Protein AF-A0AB74UAF9-F1 (afdb_monomer)

Nearest PDB structures (foldseek):
  6xeh-assembly1_A  TM=4.523E-01  e=3.350E+00  synthetic construct
  1wp9-assembly3_C  TM=5.159E-01  e=8.800E+00  Pyrococcus furiosus DSM 3638
  1wp9-assembly2_B  TM=5.159E-01  e=8.800E+00  Pyrococcus furiosus DSM 3638

Structure (mmCIF, N/CA/C/O backbone):
data_AF-A0AB74UAF9-F1
#
_entry.id   AF-A0AB74UAF9-F1
#
loop_
_atom_site.group_PDB
_atom_site.id
_atom_site.type_symbol
_atom_site.label_atom_id
_atom_site.label_alt_id
_atom_site.label_comp_id
_atom_site.label_asym_id
_atom_site.label_entity_id
_atom_site.label_seq_id
_atom_site.pdbx_PDB_ins_code
_atom_site.Cartn_x
_atom_site.Cartn_y
_atom_site.Cartn_z
_atom_site.occupancy
_atom_site.B_iso_or_equiv
_atom_site.auth_seq_id
_atom_site.auth_comp_id
_atom_site.auth_asym_id
_atom_site.auth_atom_id
_atom_site.pdbx_PDB_model_num
ATOM 1 N N . MET A 1 1 ? -5.997 -8.915 19.062 1.00 61.78 1 MET A N 1
ATOM 2 C CA . MET A 1 1 ? -7.301 -8.227 19.201 1.00 61.78 1 MET A CA 1
ATOM 3 C C . MET A 1 1 ? -7.100 -6.721 19.307 1.00 61.78 1 MET A C 1
ATOM 5 O O . MET A 1 1 ? -6.147 -6.285 19.953 1.00 61.78 1 MET A O 1
ATOM 9 N N . LEU A 1 2 ? -7.978 -5.949 18.662 1.00 69.00 2 LEU A N 1
ATOM 10 C CA . LEU A 1 2 ? -7.908 -4.493 18.473 1.00 69.00 2 LEU A CA 1
ATOM 11 C C . LEU A 1 2 ? -8.204 -3.702 19.763 1.00 69.00 2 LEU A C 1
ATOM 13 O O . LEU A 1 2 ? -9.222 -3.030 19.886 1.00 69.00 2 LEU A O 1
ATOM 17 N N . LYS A 1 3 ? -7.272 -3.725 20.726 1.00 79.06 3 LYS A N 1
ATOM 18 C CA . LYS A 1 3 ? -7.399 -2.990 22.005 1.00 79.06 3 LYS A CA 1
ATOM 19 C C . LYS A 1 3 ? -7.712 -1.499 21.829 1.00 79.06 3 LYS A C 1
ATOM 21 O O . LYS A 1 3 ? -8.377 -0.923 22.683 1.00 79.06 3 LYS A O 1
ATOM 26 N N . HIS A 1 4 ? -7.239 -0.906 20.731 1.00 81.12 4 HIS A N 1
ATOM 27 C CA . HIS A 1 4 ? -7.437 0.501 20.374 1.00 81.12 4 HIS A CA 1
ATOM 28 C C . HIS A 1 4 ? -8.916 0.881 20.212 1.00 81.12 4 HIS A C 1
ATOM 30 O O . HIS A 1 4 ? -9.313 1.958 20.636 1.00 81.12 4 HIS A O 1
ATOM 36 N N . ALA A 1 5 ? -9.743 -0.023 19.681 1.00 81.69 5 ALA A N 1
ATOM 37 C CA . ALA A 1 5 ? -11.147 0.251 19.375 1.00 81.69 5 ALA A CA 1
ATOM 38 C C . ALA A 1 5 ? -12.142 -0.413 20.343 1.00 81.69 5 ALA A C 1
ATOM 40 O O . ALA A 1 5 ? -13.349 -0.258 20.191 1.00 81.69 5 ALA A O 1
ATOM 41 N N . ASN A 1 6 ? -11.666 -1.123 21.372 1.00 78.81 6 ASN A N 1
ATOM 42 C CA . ASN A 1 6 ? -12.518 -1.931 22.254 1.00 78.81 6 ASN A CA 1
ATOM 43 C C . ASN A 1 6 ? -13.649 -1.159 22.953 1.00 78.81 6 ASN A C 1
ATOM 45 O O . ASN A 1 6 ? -14.642 -1.770 23.322 1.00 78.81 6 ASN A O 1
ATOM 49 N N . LYS A 1 7 ? -13.503 0.154 23.167 1.00 76.25 7 LYS A N 1
ATOM 50 C CA . LYS A 1 7 ? -14.546 0.987 23.792 1.00 76.25 7 LYS A CA 1
ATOM 51 C C . LYS A 1 7 ? -15.691 1.351 22.839 1.00 76.25 7 LYS A C 1
ATOM 53 O O . LYS A 1 7 ? -16.703 1.857 23.305 1.00 76.25 7 LYS A O 1
ATOM 58 N N . HIS A 1 8 ? -15.510 1.117 21.542 1.00 75.81 8 HIS A N 1
ATOM 59 C CA . HIS A 1 8 ? -16.425 1.528 20.476 1.00 75.81 8 HIS A CA 1
ATOM 60 C C . HIS A 1 8 ? -17.187 0.356 19.847 1.00 75.81 8 HIS A C 1
ATOM 62 O O . HIS A 1 8 ? -18.016 0.577 18.976 1.00 75.81 8 HIS A O 1
ATOM 68 N N . ALA A 1 9 ? -16.933 -0.873 20.303 1.00 71.94 9 ALA A N 1
ATOM 69 C CA . ALA A 1 9 ? -17.699 -2.059 19.940 1.00 71.94 9 ALA A CA 1
ATOM 70 C C . ALA A 1 9 ? -18.378 -2.618 21.198 1.00 71.94 9 ALA A C 1
ATOM 72 O O . ALA A 1 9 ? -17.705 -2.851 22.209 1.00 71.94 9 ALA A O 1
ATOM 73 N N . GLU A 1 10 ? -19.692 -2.843 21.155 1.00 67.19 10 GLU A N 1
ATOM 74 C CA . GLU A 1 10 ? -20.407 -3.512 22.246 1.00 67.19 10 GLU A CA 1
ATOM 75 C C . GLU A 1 10 ? -19.849 -4.933 22.432 1.00 67.19 10 GLU A C 1
ATOM 77 O O . GLU A 1 10 ? -19.840 -5.740 21.510 1.00 67.19 10 GLU A O 1
ATOM 82 N N . GLY A 1 11 ? -19.316 -5.234 23.621 1.00 69.94 11 GLY A N 1
ATOM 83 C CA . GLY A 1 11 ? -18.643 -6.514 23.892 1.00 69.94 11 GLY A CA 1
ATOM 84 C C . GLY A 1 11 ? -17.168 -6.585 23.463 1.00 69.94 11 GLY A C 1
ATOM 85 O O . GLY A 1 11 ? -16.502 -7.578 23.754 1.00 69.94 11 GLY A O 1
ATOM 86 N N . GLY A 1 12 ? -16.621 -5.516 22.871 1.00 73.88 12 GLY A N 1
ATOM 87 C CA . GLY A 1 12 ? -15.227 -5.428 22.430 1.00 73.88 12 GLY A CA 1
ATOM 88 C C . GLY A 1 12 ? -14.934 -6.169 21.117 1.00 73.88 12 GLY A C 1
ATOM 89 O O . GLY A 1 12 ? -15.778 -6.852 20.551 1.00 73.88 12 GLY A O 1
ATOM 90 N N . CYS A 1 13 ? -13.705 -6.036 20.608 1.00 79.06 13 CYS A N 1
ATOM 91 C CA . CYS A 1 13 ? -13.289 -6.670 19.351 1.00 79.06 13 CYS A CA 1
ATOM 92 C C . CYS A 1 13 ? -12.774 -8.102 19.598 1.00 79.06 13 CYS A C 1
ATOM 94 O O . CYS A 1 13 ? -11.562 -8.302 19.749 1.00 79.06 13 CYS A O 1
ATOM 96 N N . ALA A 1 14 ? -13.689 -9.074 19.672 1.00 77.94 14 ALA A N 1
ATOM 97 C CA . ALA A 1 14 ? -13.379 -10.473 19.989 1.00 77.94 14 ALA A CA 1
ATOM 98 C C . ALA A 1 14 ? -12.718 -11.247 18.834 1.00 77.94 14 ALA A C 1
ATOM 100 O O . ALA A 1 14 ? -11.870 -12.099 19.075 1.00 77.94 14 ALA A O 1
ATOM 101 N N . GLU A 1 15 ? -13.049 -10.942 17.582 1.00 85.44 15 GLU A N 1
ATOM 102 C CA . GLU A 1 15 ? -12.522 -11.656 16.414 1.00 85.44 15 GLU A CA 1
ATOM 103 C C . GLU A 1 15 ? -12.090 -10.672 15.323 1.00 85.44 15 GLU A C 1
ATOM 105 O O . GLU A 1 15 ? -12.485 -9.504 15.322 1.00 85.44 15 GLU A O 1
ATOM 110 N N . LEU A 1 16 ? -11.218 -11.129 14.421 1.00 88.06 16 LEU A N 1
ATOM 111 C CA . LEU A 1 16 ? -10.901 -10.391 13.202 1.00 88.06 16 LEU A CA 1
ATOM 112 C C . LEU A 1 16 ? -11.865 -10.840 12.106 1.00 88.06 16 LEU A C 1
ATOM 114 O O . LEU A 1 16 ? -12.020 -12.036 11.876 1.00 88.06 16 LEU A O 1
ATOM 118 N N . GLY A 1 17 ? -12.485 -9.870 11.435 1.00 88.12 17 GLY A N 1
ATOM 119 C CA . GLY A 1 17 ? -13.227 -10.118 10.205 1.00 88.12 17 GLY A CA 1
ATOM 120 C C . GLY A 1 17 ? -12.298 -10.316 9.004 1.00 88.12 17 GLY A C 1
ATOM 121 O O . GLY A 1 17 ? -11.098 -10.558 9.142 1.00 88.12 17 GLY A O 1
ATOM 122 N N . ASN A 1 18 ? -12.861 -10.162 7.808 1.00 91.50 18 ASN A N 1
ATOM 123 C CA . ASN A 1 18 ? -12.120 -10.289 6.557 1.00 91.50 18 ASN A CA 1
ATOM 124 C C . ASN A 1 18 ? -10.962 -9.283 6.469 1.00 91.50 18 ASN A C 1
ATOM 126 O O . ASN A 1 18 ? -11.145 -8.083 6.688 1.00 91.50 18 ASN A O 1
ATOM 130 N N . LEU A 1 19 ? -9.784 -9.775 6.089 1.00 92.81 19 LEU A N 1
ATOM 131 C CA . LEU A 1 19 ? -8.592 -8.969 5.848 1.00 92.81 19 LEU A CA 1
ATOM 132 C C . LEU A 1 19 ? -8.441 -8.764 4.340 1.00 92.81 19 LEU A C 1
ATOM 134 O O . LEU A 1 19 ? -8.295 -9.733 3.606 1.00 92.81 19 LEU A O 1
ATOM 138 N N . PHE A 1 20 ? -8.474 -7.521 3.864 1.00 92.50 20 PHE A N 1
ATOM 139 C CA . PHE A 1 20 ? -8.330 -7.211 2.438 1.00 92.50 20 PHE A CA 1
ATOM 140 C C . PHE A 1 20 ? -7.002 -6.519 2.168 1.00 92.50 20 PHE A C 1
ATOM 142 O O . PHE A 1 20 ? -6.661 -5.544 2.839 1.00 92.50 20 PHE A O 1
ATOM 149 N N . PHE A 1 21 ? -6.258 -7.017 1.180 1.00 91.94 21 PHE A N 1
ATOM 150 C CA . PHE A 1 21 ? -5.048 -6.371 0.690 1.00 91.94 21 PHE A CA 1
ATOM 151 C C . PHE A 1 21 ? -5.313 -5.832 -0.715 1.00 91.94 21 PHE A C 1
ATOM 153 O O . PHE A 1 21 ? -5.348 -6.586 -1.684 1.00 91.94 21 PHE A O 1
ATOM 160 N N . SER A 1 22 ? -5.550 -4.522 -0.810 1.00 91.19 22 SER A N 1
ATOM 161 C CA . SER A 1 22 ? -5.819 -3.865 -2.090 1.00 91.19 22 SER A CA 1
ATOM 162 C C . SER A 1 22 ? -4.515 -3.419 -2.737 1.00 91.19 22 SER A C 1
ATOM 164 O O . SER A 1 22 ? -3.782 -2.604 -2.175 1.00 91.19 22 SER A O 1
ATOM 166 N N . THR A 1 23 ? -4.210 -3.951 -3.917 1.00 91.44 23 THR A N 1
ATOM 167 C CA . THR A 1 23 ? -3.010 -3.582 -4.677 1.00 91.44 23 THR A CA 1
ATOM 168 C C . THR A 1 23 ? -3.225 -3.777 -6.172 1.00 91.44 23 THR A C 1
ATOM 170 O O . THR A 1 23 ? -4.154 -4.459 -6.599 1.00 91.44 23 THR A O 1
ATOM 173 N N . SER A 1 24 ? -2.339 -3.195 -6.978 1.00 91.75 24 SER A N 1
ATOM 174 C CA . SER A 1 24 ? -2.305 -3.402 -8.423 1.00 91.75 24 SER A CA 1
ATOM 175 C C . SER A 1 24 ? -0.922 -3.852 -8.880 1.00 91.75 24 SER A C 1
ATOM 177 O O . SER A 1 24 ? 0.106 -3.227 -8.575 1.00 91.75 24 SER A O 1
ATOM 179 N N . ILE A 1 25 ? -0.910 -4.953 -9.623 1.00 93.25 25 ILE A N 1
ATOM 180 C CA . ILE A 1 25 ? 0.280 -5.642 -10.109 1.00 93.25 25 ILE A CA 1
ATOM 181 C C . ILE A 1 25 ? 0.110 -5.829 -11.607 1.00 93.25 25 ILE A C 1
ATOM 183 O O . ILE A 1 25 ? -0.871 -6.416 -12.040 1.00 93.25 25 ILE A O 1
ATOM 187 N N . PHE A 1 26 ? 1.033 -5.332 -12.422 1.00 95.12 26 PHE A N 1
ATOM 188 C CA . PHE A 1 26 ? 0.866 -5.482 -13.862 1.00 95.12 26 PHE A CA 1
ATOM 189 C C . PHE A 1 26 ? 0.943 -6.945 -14.286 1.00 95.12 26 PHE A C 1
ATOM 191 O O . PHE A 1 26 ? 1.887 -7.645 -13.926 1.00 95.12 26 PHE A O 1
ATOM 198 N N . ASP A 1 27 ? -0.005 -7.356 -15.120 1.00 95.38 27 ASP A N 1
ATOM 199 C CA . ASP A 1 27 ? 0.124 -8.573 -15.908 1.00 95.38 27 ASP A CA 1
ATOM 200 C C . ASP A 1 27 ? 1.052 -8.285 -17.098 1.00 95.38 27 ASP A C 1
ATOM 202 O O . ASP A 1 27 ? 0.788 -7.380 -17.906 1.00 95.38 27 ASP A O 1
ATOM 206 N N . LEU A 1 28 ? 2.194 -8.977 -17.131 1.00 95.88 28 LEU A N 1
ATOM 207 C CA . LEU A 1 28 ? 3.274 -8.722 -18.083 1.00 95.88 28 LEU A CA 1
ATOM 208 C C . LEU A 1 28 ? 3.038 -9.532 -19.367 1.00 95.88 28 LEU A C 1
ATOM 210 O O . LEU A 1 28 ? 2.902 -10.748 -19.284 1.00 95.88 28 LEU A O 1
ATOM 214 N N . PRO A 1 29 ? 3.004 -8.892 -20.549 1.00 95.50 29 PRO A N 1
ATOM 215 C CA . PRO A 1 29 ? 2.856 -9.595 -21.818 1.00 95.50 29 PRO A CA 1
ATOM 216 C C . PRO A 1 29 ? 4.020 -10.556 -22.094 1.00 95.50 29 PRO A C 1
ATOM 218 O O . PRO A 1 29 ? 5.168 -10.232 -21.792 1.00 95.50 29 PRO A O 1
ATOM 221 N N . ASP A 1 30 ? 3.738 -11.693 -22.733 1.00 95.62 30 ASP A N 1
ATOM 222 C CA . ASP A 1 30 ? 4.764 -12.677 -23.115 1.00 95.62 30 ASP A CA 1
ATOM 223 C C . ASP A 1 30 ? 5.802 -12.100 -24.096 1.00 95.62 30 ASP A C 1
ATOM 225 O O . ASP A 1 30 ? 6.962 -12.501 -24.097 1.00 95.62 30 ASP A O 1
ATOM 229 N N . ASP A 1 31 ? 5.390 -11.128 -24.914 1.00 95.19 31 ASP A N 1
ATOM 230 C CA . ASP A 1 31 ? 6.198 -10.428 -25.918 1.00 95.19 31 ASP A CA 1
ATOM 231 C C . ASP A 1 31 ? 6.958 -9.213 -25.357 1.00 95.19 31 ASP A C 1
ATOM 233 O O . ASP A 1 31 ? 7.560 -8.455 -26.115 1.00 95.19 31 ASP A O 1
ATOM 237 N N . LEU A 1 32 ? 6.944 -8.992 -24.037 1.00 94.62 32 LEU A N 1
ATOM 238 C CA . LEU A 1 32 ? 7.512 -7.788 -23.420 1.00 94.62 32 LEU A CA 1
ATOM 239 C C . LEU A 1 32 ? 9.006 -7.578 -23.738 1.00 94.62 32 LEU A C 1
ATOM 241 O O . LEU A 1 32 ? 9.458 -6.435 -23.793 1.00 94.62 32 LEU A O 1
ATOM 245 N N . ASP A 1 33 ? 9.759 -8.657 -23.964 1.00 94.75 33 ASP A N 1
ATOM 246 C CA . ASP A 1 33 ? 11.190 -8.595 -24.303 1.00 94.75 33 ASP A CA 1
ATOM 247 C C . ASP A 1 33 ? 11.458 -8.100 -25.729 1.00 94.75 33 ASP A C 1
ATOM 249 O O . ASP A 1 33 ? 12.542 -7.588 -26.003 1.00 94.75 33 ASP A O 1
ATOM 253 N N . GLU A 1 34 ? 10.467 -8.183 -26.616 1.00 96.00 34 GLU A N 1
ATOM 254 C CA . GLU A 1 34 ? 10.577 -7.707 -27.998 1.00 96.00 34 GLU A CA 1
ATOM 255 C C . GLU A 1 34 ? 10.255 -6.214 -28.124 1.00 96.00 34 GLU A C 1
ATOM 257 O O . GLU A 1 34 ? 10.644 -5.554 -29.089 1.00 96.00 34 GLU A O 1
ATOM 262 N N . TRP A 1 35 ? 9.596 -5.631 -27.119 1.00 94.94 35 TRP A N 1
ATOM 263 C CA . TRP A 1 35 ? 9.143 -4.241 -27.160 1.00 94.94 35 TRP A CA 1
ATOM 264 C C . TRP A 1 35 ? 10.253 -3.208 -27.406 1.00 94.94 35 TRP A C 1
ATOM 266 O O . TRP A 1 35 ? 9.967 -2.250 -28.123 1.00 94.94 35 TRP A O 1
ATOM 276 N N . PRO A 1 36 ? 11.491 -3.357 -26.889 1.00 94.44 36 PRO A N 1
ATOM 277 C CA . PRO A 1 36 ? 12.582 -2.446 -27.231 1.00 94.44 36 PRO A CA 1
ATOM 278 C C . PRO A 1 36 ? 12.992 -2.473 -28.709 1.00 94.44 36 PRO A C 1
ATOM 280 O O . PRO A 1 36 ? 13.512 -1.483 -29.213 1.00 94.44 36 PRO A O 1
ATOM 283 N N . ASN A 1 37 ? 12.764 -3.591 -29.407 1.00 93.69 37 ASN A N 1
ATOM 284 C CA . ASN A 1 37 ? 13.043 -3.718 -30.840 1.00 93.69 37 ASN A CA 1
ATOM 285 C C . ASN A 1 37 ? 11.887 -3.172 -31.690 1.00 93.69 37 ASN A C 1
ATOM 287 O O . ASN A 1 37 ? 12.098 -2.698 -32.803 1.00 93.69 37 ASN A O 1
ATOM 291 N N . GLU A 1 38 ? 10.661 -3.253 -31.175 1.00 93.31 38 GLU A N 1
ATOM 292 C CA . GLU A 1 38 ? 9.449 -2.839 -31.885 1.00 93.31 38 GLU A CA 1
ATOM 293 C C . GLU A 1 38 ? 9.088 -1.363 -31.678 1.00 93.31 38 GLU A C 1
ATOM 295 O O . GLU A 1 38 ? 8.281 -0.811 -32.431 1.00 93.31 38 GLU A O 1
ATOM 300 N N . ARG A 1 39 ? 9.601 -0.731 -30.614 1.00 91.50 39 ARG A N 1
ATOM 301 C CA . ARG A 1 39 ? 9.155 0.591 -30.158 1.00 91.50 39 ARG A CA 1
ATOM 302 C C . ARG A 1 39 ? 10.335 1.448 -29.714 1.00 91.50 39 ARG A C 1
ATOM 304 O O . ARG A 1 39 ? 10.898 1.239 -28.645 1.00 91.50 39 ARG A O 1
ATOM 311 N N . ASP A 1 40 ? 10.605 2.502 -30.479 1.00 88.75 40 ASP A N 1
ATOM 312 C CA . ASP A 1 40 ? 11.748 3.408 -30.281 1.00 88.75 40 ASP A CA 1
ATOM 313 C C . ASP A 1 40 ? 11.804 4.091 -28.901 1.00 88.75 40 ASP A C 1
ATOM 315 O O . ASP A 1 40 ? 12.853 4.565 -28.467 1.00 88.75 40 ASP A O 1
ATOM 319 N N . ASN A 1 41 ? 10.671 4.191 -28.203 1.00 89.50 41 ASN A N 1
ATOM 320 C CA . ASN A 1 41 ? 10.564 4.878 -26.918 1.00 89.50 41 ASN A CA 1
ATOM 321 C C . ASN A 1 41 ? 10.826 3.972 -25.699 1.00 89.50 41 ASN A C 1
ATOM 323 O O . ASN A 1 41 ? 10.978 4.481 -24.585 1.00 89.50 41 ASN A O 1
ATOM 327 N N . ILE A 1 42 ? 10.900 2.652 -25.889 1.00 93.06 42 ILE A N 1
ATOM 328 C CA . ILE A 1 42 ? 11.074 1.676 -24.808 1.00 93.06 42 ILE A CA 1
ATOM 329 C C . ILE A 1 42 ? 12.493 1.124 -24.854 1.00 93.06 42 ILE A C 1
ATOM 331 O O . ILE A 1 42 ? 12.924 0.558 -25.849 1.00 93.06 42 ILE A O 1
ATOM 335 N N . SER A 1 43 ? 13.225 1.260 -23.753 1.00 94.25 43 SER A N 1
ATOM 336 C CA . SER A 1 43 ? 14.562 0.687 -23.615 1.00 94.25 43 SER A CA 1
ATOM 337 C C . SER A 1 43 ? 14.530 -0.654 -22.868 1.00 94.25 43 SER A C 1
ATOM 339 O O . SER A 1 43 ? 13.613 -0.897 -22.079 1.00 94.25 43 SER A O 1
ATOM 341 N N . PRO A 1 44 ? 15.560 -1.510 -23.011 1.00 94.94 44 PRO A N 1
ATOM 342 C CA . PRO A 1 44 ? 15.689 -2.721 -22.193 1.00 94.94 44 PRO A CA 1
ATOM 343 C C . PRO A 1 44 ? 15.681 -2.433 -20.682 1.00 94.94 44 PRO A C 1
ATOM 345 O O . PRO A 1 44 ? 15.098 -3.179 -19.900 1.00 94.94 44 PRO A O 1
ATOM 348 N N . ALA A 1 45 ? 16.255 -1.298 -20.267 1.00 94.12 45 ALA A N 1
ATOM 349 C CA . ALA A 1 45 ? 16.254 -0.872 -18.870 1.00 94.12 45 ALA A CA 1
ATOM 350 C C . ALA A 1 45 ? 14.836 -0.585 -18.340 1.00 94.12 4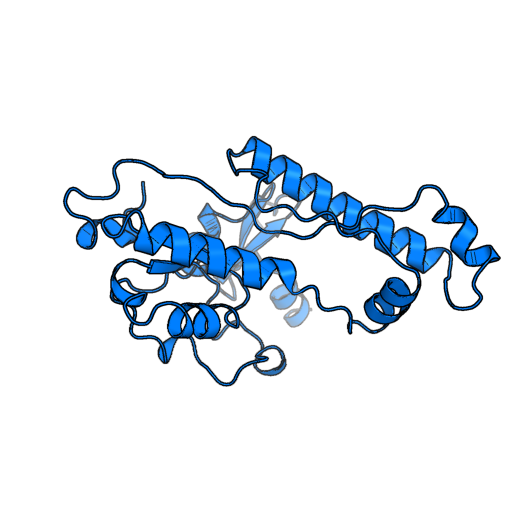5 ALA A C 1
ATOM 352 O O . ALA A 1 45 ? 14.561 -0.812 -17.160 1.00 94.12 45 ALA A O 1
ATOM 353 N N . ASP A 1 46 ? 13.925 -0.109 -19.194 1.00 92.88 46 ASP A N 1
ATOM 354 C CA . ASP A 1 46 ? 12.527 0.109 -18.818 1.00 92.88 46 ASP A CA 1
ATOM 355 C C . ASP A 1 46 ? 11.819 -1.222 -18.543 1.00 92.88 46 ASP A C 1
ATOM 357 O O . ASP A 1 46 ? 11.096 -1.342 -17.550 1.00 92.88 46 ASP A O 1
ATOM 361 N N . ILE A 1 47 ? 12.085 -2.238 -19.371 1.00 94.56 47 ILE A N 1
ATOM 362 C CA . ILE A 1 47 ? 11.555 -3.594 -19.190 1.00 94.56 47 ILE A CA 1
ATOM 363 C C . ILE A 1 47 ? 12.044 -4.195 -17.871 1.00 94.56 47 ILE A C 1
ATOM 365 O O . ILE A 1 47 ? 11.234 -4.669 -17.069 1.00 94.56 47 ILE A O 1
ATOM 369 N N . ASP A 1 48 ? 13.346 -4.103 -17.599 1.00 94.38 48 ASP A N 1
ATOM 370 C CA . ASP A 1 48 ? 13.940 -4.595 -16.354 1.00 94.38 48 ASP A CA 1
ATOM 371 C C . ASP A 1 48 ? 13.344 -3.913 -15.117 1.00 94.38 48 ASP A C 1
ATOM 373 O O . ASP A 1 48 ? 13.065 -4.564 -14.104 1.00 94.38 48 ASP A O 1
ATOM 377 N N . ASN A 1 49 ? 13.123 -2.597 -15.187 1.00 92.31 49 ASN A N 1
ATOM 378 C CA . ASN A 1 49 ? 12.520 -1.838 -14.096 1.00 92.31 49 ASN A CA 1
ATOM 379 C C . ASN A 1 49 ? 11.075 -2.274 -13.833 1.00 92.31 49 ASN A C 1
ATOM 381 O O . ASN A 1 49 ? 10.698 -2.464 -12.672 1.00 92.31 49 ASN A O 1
ATOM 385 N N . VAL A 1 50 ? 10.280 -2.474 -14.889 1.00 93.44 50 VAL A N 1
ATOM 386 C CA . VAL A 1 50 ? 8.906 -2.971 -14.759 1.00 93.44 50 VAL A CA 1
ATOM 387 C C . VAL A 1 50 ? 8.899 -4.385 -14.181 1.00 93.44 50 VAL A C 1
ATOM 389 O O . VAL A 1 50 ? 8.215 -4.606 -13.185 1.00 93.44 50 VAL A O 1
ATOM 392 N N . ARG A 1 51 ? 9.715 -5.314 -14.701 1.00 94.69 51 ARG A N 1
ATOM 393 C CA . ARG A 1 51 ? 9.827 -6.687 -14.170 1.00 94.69 51 ARG A CA 1
ATOM 394 C C . ARG A 1 51 ? 10.195 -6.704 -12.694 1.00 94.69 51 ARG A C 1
ATOM 396 O O . ARG A 1 51 ? 9.555 -7.397 -11.907 1.00 94.69 51 ARG A O 1
ATOM 403 N N . ARG A 1 52 ? 11.202 -5.921 -12.299 1.00 93.25 52 ARG A N 1
ATOM 404 C CA . ARG A 1 52 ? 11.650 -5.843 -10.903 1.00 93.25 52 ARG A CA 1
ATOM 405 C C . ARG A 1 52 ? 10.558 -5.290 -9.989 1.00 93.25 52 ARG A C 1
ATOM 407 O O . ARG A 1 52 ? 10.345 -5.830 -8.908 1.00 93.25 52 ARG A O 1
ATOM 414 N N . SER A 1 53 ? 9.881 -4.225 -10.417 1.00 90.50 53 SER A N 1
ATOM 415 C CA . SER A 1 53 ? 8.795 -3.601 -9.654 1.00 90.50 53 SER A CA 1
ATOM 416 C C . SER A 1 53 ? 7.598 -4.546 -9.508 1.00 90.50 53 SER A C 1
ATOM 418 O O . SER A 1 53 ? 7.137 -4.779 -8.391 1.00 90.50 53 SER A O 1
ATOM 420 N N . THR A 1 54 ? 7.146 -5.150 -10.611 1.00 93.62 54 THR A N 1
ATOM 421 C CA . THR A 1 54 ? 6.073 -6.154 -10.630 1.00 93.62 54 THR A CA 1
ATOM 422 C C . THR A 1 54 ? 6.420 -7.349 -9.748 1.00 93.62 54 THR A C 1
ATOM 424 O O . THR A 1 54 ? 5.654 -7.669 -8.846 1.00 93.62 54 THR A O 1
ATOM 427 N N . GLY A 1 55 ? 7.609 -7.937 -9.911 1.00 94.38 55 GLY A N 1
ATOM 428 C CA . GLY A 1 55 ? 8.039 -9.089 -9.118 1.00 94.38 55 GLY A CA 1
ATOM 429 C C . GLY A 1 55 ? 8.124 -8.790 -7.619 1.00 94.38 55 GLY A C 1
ATOM 430 O O . GLY A 1 55 ? 7.706 -9.608 -6.803 1.00 94.38 55 GLY A O 1
ATOM 431 N N . ALA A 1 56 ? 8.596 -7.601 -7.228 1.00 90.00 56 ALA A N 1
ATOM 432 C CA . ALA A 1 56 ? 8.594 -7.192 -5.824 1.00 90.00 56 ALA A CA 1
ATOM 433 C C . ALA A 1 56 ? 7.167 -7.073 -5.258 1.00 90.00 56 ALA A C 1
ATOM 435 O O . ALA A 1 56 ? 6.921 -7.487 -4.123 1.00 90.00 56 ALA A O 1
ATOM 436 N N . ARG A 1 57 ? 6.221 -6.542 -6.047 1.00 91.31 57 ARG A N 1
ATOM 437 C CA . ARG A 1 57 ? 4.807 -6.460 -5.656 1.00 91.31 57 ARG A CA 1
ATOM 438 C C . ARG A 1 57 ? 4.158 -7.835 -5.565 1.00 91.31 57 ARG A C 1
ATOM 440 O O . ARG A 1 57 ? 3.433 -8.060 -4.603 1.00 91.31 57 ARG A O 1
ATOM 447 N N . ASP A 1 58 ? 4.436 -8.750 -6.489 1.00 94.19 58 ASP A N 1
ATOM 448 C CA . ASP A 1 58 ? 3.945 -10.133 -6.420 1.00 94.19 58 ASP A CA 1
ATOM 449 C C . ASP A 1 58 ? 4.445 -10.837 -5.156 1.00 94.19 58 ASP A C 1
ATOM 451 O O . ASP A 1 58 ? 3.645 -11.397 -4.413 1.00 94.19 58 ASP A O 1
ATOM 455 N N . VAL A 1 59 ? 5.743 -10.738 -4.840 1.00 93.56 59 VAL A N 1
ATOM 456 C CA . VAL A 1 59 ? 6.304 -11.325 -3.608 1.00 93.56 59 VAL A CA 1
ATOM 457 C C . VAL A 1 59 ? 5.633 -10.749 -2.363 1.00 93.56 59 VAL A C 1
ATOM 459 O O . VAL A 1 59 ? 5.290 -11.491 -1.445 1.00 93.56 59 VAL A O 1
ATOM 462 N N . PHE A 1 60 ? 5.440 -9.431 -2.314 1.00 91.00 60 PHE A N 1
ATOM 463 C CA . PHE A 1 60 ? 4.772 -8.788 -1.184 1.00 91.00 60 PHE A CA 1
ATOM 464 C C . PHE A 1 60 ? 3.304 -9.217 -1.063 1.00 91.00 60 PHE A C 1
ATOM 466 O O . PHE A 1 60 ? 2.822 -9.490 0.032 1.00 91.00 60 PHE A O 1
ATOM 473 N N . THR A 1 61 ? 2.619 -9.340 -2.197 1.00 93.62 61 THR A N 1
ATOM 474 C CA . THR A 1 61 ? 1.222 -9.777 -2.269 1.00 93.62 61 THR A CA 1
ATOM 475 C C . THR A 1 61 ? 1.069 -11.214 -1.796 1.00 93.62 61 THR A C 1
ATOM 477 O O . THR A 1 61 ? 0.199 -11.486 -0.975 1.00 93.62 61 THR A O 1
ATOM 480 N N . GLN A 1 62 ? 1.959 -12.112 -2.221 1.00 94.56 62 GLN A N 1
ATOM 481 C CA . GLN A 1 62 ? 1.948 -13.495 -1.756 1.00 94.56 62 GLN A CA 1
ATOM 482 C C . GLN A 1 62 ? 2.130 -13.577 -0.239 1.00 94.56 62 GLN A C 1
ATOM 484 O O . GLN A 1 62 ? 1.386 -14.282 0.427 1.00 94.56 62 GLN A O 1
ATOM 489 N N . ARG A 1 63 ? 3.046 -12.785 0.334 1.00 93.38 63 ARG A N 1
ATOM 490 C CA . ARG A 1 63 ? 3.218 -12.721 1.795 1.00 93.38 63 ARG A CA 1
ATOM 491 C C . ARG A 1 63 ? 1.966 -12.229 2.518 1.00 93.38 63 ARG A C 1
ATOM 493 O O . ARG A 1 63 ? 1.692 -12.693 3.620 1.00 93.38 63 ARG A O 1
ATOM 500 N N . ALA A 1 64 ? 1.222 -11.290 1.931 1.00 92.38 64 ALA A N 1
ATOM 501 C CA . ALA A 1 64 ? -0.044 -10.834 2.497 1.00 92.38 64 ALA A CA 1
ATOM 502 C C . ALA A 1 64 ? -1.093 -11.958 2.473 1.00 92.38 64 ALA A C 1
ATOM 504 O O . ALA A 1 64 ? -1.745 -12.206 3.485 1.00 92.38 64 ALA A O 1
ATOM 505 N N . ILE A 1 65 ? -1.208 -12.684 1.360 1.00 94.38 65 ILE A N 1
ATOM 506 C CA . ILE A 1 65 ? -2.105 -13.843 1.239 1.00 94.38 65 ILE A CA 1
ATOM 507 C C . ILE A 1 65 ? -1.739 -14.917 2.269 1.00 94.38 65 ILE A C 1
ATOM 509 O O . ILE A 1 65 ? -2.599 -15.370 3.022 1.00 94.38 65 ILE A O 1
ATOM 513 N N . ASP A 1 66 ? -0.452 -15.253 2.382 1.00 94.50 66 ASP A N 1
ATOM 514 C CA . ASP A 1 66 ? 0.059 -16.228 3.352 1.00 94.50 66 ASP A CA 1
ATOM 515 C C . ASP A 1 66 ? -0.222 -15.802 4.809 1.00 94.50 66 ASP A C 1
ATOM 517 O O . ASP A 1 66 ? -0.363 -16.644 5.696 1.00 94.50 66 ASP A O 1
ATOM 521 N N . ALA A 1 67 ? -0.340 -14.493 5.065 1.00 91.38 67 ALA A N 1
ATOM 522 C CA . ALA A 1 67 ? -0.718 -13.923 6.358 1.00 91.38 67 ALA A CA 1
ATOM 523 C C . ALA A 1 67 ? -2.243 -13.884 6.605 1.00 91.38 67 ALA A C 1
ATOM 525 O O . ALA A 1 67 ? -2.674 -13.431 7.668 1.00 91.38 67 ALA A O 1
ATOM 526 N N . GLY A 1 68 ? -3.059 -14.360 5.657 1.00 93.81 68 GLY A N 1
ATOM 527 C CA . GLY A 1 68 ? -4.515 -14.478 5.777 1.00 93.81 68 GLY A CA 1
ATOM 528 C C . GLY A 1 68 ? -5.322 -13.361 5.111 1.00 93.81 68 GLY A C 1
ATOM 529 O O . GLY A 1 68 ? -6.517 -13.245 5.385 1.00 93.81 68 GLY A O 1
ATOM 530 N N . PHE A 1 69 ? -4.707 -12.530 4.263 1.00 94.62 69 PHE A N 1
ATOM 531 C CA . PHE A 1 69 ? -5.441 -11.545 3.465 1.00 94.62 69 PHE A CA 1
ATOM 532 C C . PHE A 1 69 ? -6.123 -12.195 2.252 1.00 94.62 69 PHE A C 1
ATOM 534 O O . PHE A 1 69 ? -5.578 -13.093 1.618 1.00 94.62 69 PHE A O 1
ATOM 541 N N . LEU A 1 70 ? -7.318 -11.711 1.917 1.00 93.31 70 LEU A N 1
ATOM 542 C CA . LEU A 1 70 ? -8.110 -12.157 0.775 1.00 93.31 70 LEU A CA 1
ATOM 543 C C . LEU A 1 70 ? -7.572 -11.588 -0.540 1.00 93.31 70 LEU A C 1
ATOM 545 O O . LEU A 1 70 ? -7.163 -10.426 -0.613 1.00 93.31 70 LEU A O 1
ATOM 549 N N . GLU A 1 71 ? -7.662 -12.397 -1.595 1.00 91.69 71 GLU A N 1
ATOM 550 C CA . GLU A 1 71 ? -7.182 -12.054 -2.938 1.00 91.69 71 GLU A CA 1
ATOM 551 C C . GLU A 1 71 ? -8.147 -11.167 -3.740 1.00 91.69 71 GLU A C 1
ATOM 553 O O . GLU A 1 71 ? -7.753 -10.574 -4.742 1.00 91.69 71 GLU A O 1
ATOM 558 N N . ASP A 1 72 ? -9.393 -11.023 -3.280 1.00 89.25 72 ASP A N 1
ATOM 559 C CA . ASP A 1 72 ? -10.493 -10.351 -3.991 1.00 89.25 72 ASP A CA 1
ATOM 560 C C . ASP A 1 72 ? -10.210 -8.884 -4.376 1.00 89.25 72 ASP A C 1
ATOM 562 O O . ASP A 1 72 ? -10.896 -8.320 -5.228 1.00 89.25 72 ASP A O 1
ATOM 566 N N . ALA A 1 73 ? -9.222 -8.251 -3.736 1.00 90.44 73 ALA A N 1
ATOM 567 C CA . ALA A 1 73 ? -8.829 -6.859 -3.956 1.00 90.44 73 ALA A CA 1
ATOM 568 C C . ALA A 1 73 ? -7.479 -6.706 -4.693 1.00 90.44 73 ALA A C 1
ATOM 570 O O . ALA A 1 73 ? -6.913 -5.612 -4.727 1.00 90.44 73 ALA A O 1
ATOM 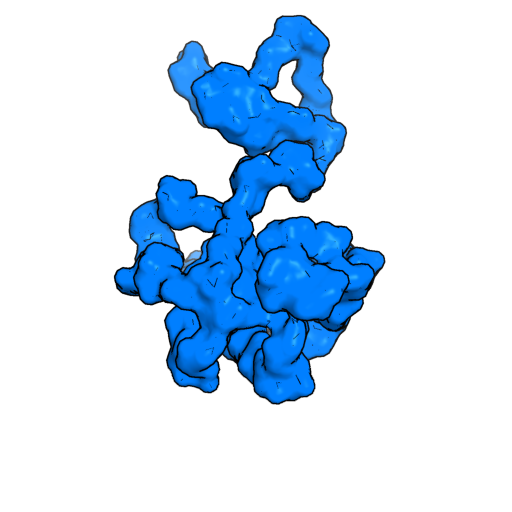571 N N . ILE A 1 74 ? -6.947 -7.781 -5.285 1.00 92.25 74 ILE A N 1
ATOM 572 C CA . ILE A 1 74 ? -5.701 -7.750 -6.060 1.00 92.25 74 ILE A CA 1
ATOM 573 C C . ILE A 1 74 ? -6.029 -7.577 -7.543 1.00 92.25 74 ILE A C 1
ATOM 575 O O . ILE A 1 74 ? -6.597 -8.457 -8.190 1.00 92.25 74 ILE A O 1
ATOM 579 N N . PHE A 1 75 ? -5.613 -6.450 -8.113 1.00 92.19 75 PHE A N 1
ATOM 580 C CA . PHE A 1 75 ? -5.846 -6.134 -9.518 1.00 92.19 75 PHE A CA 1
ATOM 581 C C . PHE A 1 75 ? -4.640 -6.492 -10.372 1.00 92.19 75 PHE A C 1
ATOM 583 O O . PHE A 1 75 ? -3.501 -6.164 -10.032 1.00 92.19 75 PHE A O 1
ATOM 590 N N . ARG A 1 76 ? -4.909 -7.119 -11.522 1.00 92.69 76 ARG A N 1
ATOM 591 C CA . ARG A 1 76 ? -3.891 -7.483 -12.511 1.00 92.69 76 ARG A CA 1
ATOM 592 C C . ARG A 1 76 ? -4.122 -6.809 -13.866 1.00 92.69 76 ARG A C 1
ATOM 594 O O . ARG A 1 76 ? -4.489 -7.480 -14.831 1.00 92.69 76 ARG A O 1
ATOM 601 N N . PRO A 1 77 ? -3.991 -5.470 -13.972 1.00 92.50 77 PRO A N 1
ATOM 602 C CA . PRO A 1 77 ? -4.140 -4.798 -15.254 1.00 92.50 77 PRO A CA 1
ATOM 603 C C . PRO A 1 77 ? -3.026 -5.227 -16.212 1.00 92.50 77 PRO A C 1
ATOM 605 O O . PRO A 1 77 ? -1.846 -5.215 -15.866 1.00 92.50 77 PRO A O 1
ATOM 608 N N . ARG A 1 78 ? -3.396 -5.546 -17.453 1.00 94.75 78 ARG A N 1
ATOM 609 C CA . ARG A 1 78 ? -2.421 -5.856 -18.503 1.00 94.75 78 ARG A CA 1
ATOM 610 C C . ARG A 1 78 ? -1.581 -4.628 -18.842 1.00 94.75 78 ARG A C 1
ATOM 612 O O . ARG A 1 78 ? -2.135 -3.581 -19.196 1.00 94.75 78 ARG A O 1
ATOM 619 N N . LEU A 1 79 ? -0.257 -4.772 -18.784 1.00 94.88 79 LEU A N 1
ATOM 620 C CA . LEU A 1 79 ? 0.681 -3.712 -19.146 1.00 94.88 79 LEU A CA 1
ATOM 621 C C . LEU A 1 79 ? 0.521 -3.331 -20.625 1.00 94.88 79 LEU A C 1
ATOM 623 O O . LEU A 1 79 ? 0.427 -4.185 -21.508 1.00 94.88 79 LEU A O 1
ATOM 627 N N . LYS A 1 80 ? 0.526 -2.027 -20.906 1.00 93.25 80 LYS A N 1
ATOM 628 C CA . LYS A 1 80 ? 0.474 -1.466 -22.265 1.00 93.25 80 LYS A CA 1
ATOM 629 C C . LYS A 1 80 ? 1.678 -0.561 -22.508 1.00 93.25 80 LYS A C 1
ATOM 631 O O . LYS A 1 80 ? 2.166 0.072 -21.580 1.00 93.25 80 LYS A O 1
ATOM 636 N N . GLY A 1 81 ? 2.112 -0.425 -23.763 1.00 90.69 81 GLY A N 1
ATOM 637 C CA . GLY A 1 81 ? 3.292 0.381 -24.118 1.00 90.69 81 GLY A CA 1
ATOM 638 C C . GLY A 1 81 ? 3.248 1.823 -23.616 1.00 90.69 81 GLY A C 1
ATOM 639 O O . GLY A 1 81 ? 4.217 2.308 -23.044 1.00 90.69 81 GLY A O 1
ATOM 640 N N . TRP A 1 82 ? 2.095 2.487 -23.743 1.00 90.69 82 TRP A N 1
ATOM 641 C CA . TRP A 1 82 ? 1.917 3.861 -23.258 1.00 90.69 82 TRP A CA 1
ATOM 642 C C . TRP A 1 82 ? 2.075 3.991 -21.733 1.00 90.69 82 TRP A C 1
ATOM 644 O O . TRP A 1 82 ? 2.383 5.074 -21.239 1.00 90.69 82 TRP A O 1
ATOM 654 N N . MET A 1 83 ? 1.876 2.905 -20.973 1.00 93.38 83 MET A N 1
ATOM 655 C CA . MET A 1 83 ? 2.059 2.917 -19.521 1.00 93.38 83 MET A CA 1
ATOM 656 C C . MET A 1 83 ? 3.537 3.041 -19.156 1.00 93.38 83 MET A C 1
ATOM 658 O O . MET A 1 83 ? 3.843 3.722 -18.185 1.00 93.38 83 MET A O 1
ATOM 662 N N . ILE A 1 84 ? 4.447 2.457 -19.945 1.00 92.06 84 ILE A N 1
ATOM 663 C CA . ILE A 1 84 ? 5.896 2.531 -19.697 1.00 92.06 84 ILE A CA 1
ATOM 664 C C . ILE A 1 84 ? 6.380 3.985 -19.745 1.00 92.06 84 ILE A C 1
ATOM 666 O O . ILE A 1 84 ? 7.090 4.418 -18.841 1.00 92.06 84 ILE A O 1
ATOM 670 N N . GLU A 1 85 ? 5.915 4.781 -20.710 1.00 89.44 85 GLU A N 1
ATOM 671 C CA . GLU A 1 85 ? 6.242 6.216 -20.767 1.00 89.44 85 GLU A CA 1
ATOM 672 C C . GLU A 1 85 ? 5.747 6.985 -19.542 1.00 89.44 85 GLU A C 1
ATOM 674 O O . GLU A 1 85 ? 6.465 7.802 -18.961 1.00 89.44 85 GLU A O 1
ATOM 679 N N . ASN A 1 86 ? 4.527 6.691 -19.099 1.00 89.75 86 ASN A N 1
ATOM 680 C CA . ASN A 1 86 ? 3.975 7.326 -17.909 1.00 89.75 86 ASN A CA 1
ATOM 681 C C . ASN A 1 86 ? 4.684 6.870 -16.627 1.00 89.75 86 ASN A C 1
ATOM 683 O O . ASN A 1 86 ? 4.813 7.665 -15.697 1.00 89.75 86 ASN A O 1
ATOM 687 N N . LEU A 1 87 ? 5.171 5.630 -16.569 1.00 89.81 87 LEU A N 1
ATOM 688 C CA . LEU A 1 87 ? 5.973 5.123 -15.456 1.00 89.81 87 LEU A CA 1
ATOM 689 C C . LEU A 1 87 ? 7.344 5.810 -15.406 1.00 89.81 87 LEU A C 1
ATOM 691 O O . LEU A 1 87 ? 7.733 6.270 -14.334 1.00 89.81 87 LEU A O 1
ATOM 695 N N . LYS A 1 88 ? 8.021 5.976 -16.553 1.00 86.56 88 LYS A N 1
ATOM 696 C CA . LYS A 1 88 ? 9.284 6.734 -16.673 1.00 86.56 88 LYS A CA 1
ATOM 697 C C . LYS A 1 88 ? 9.134 8.167 -16.170 1.00 86.56 88 LYS A C 1
ATOM 699 O O . LYS A 1 88 ? 9.998 8.681 -15.469 1.00 86.56 88 LYS A O 1
ATOM 704 N N . GLY A 1 89 ? 8.017 8.806 -16.514 1.00 84.38 89 GLY A N 1
ATOM 705 C CA . GLY A 1 89 ? 7.708 10.168 -16.089 1.00 84.38 89 GLY A CA 1
ATOM 706 C C . GLY A 1 89 ? 7.139 10.300 -14.674 1.00 84.38 89 GLY A C 1
ATOM 707 O O . GLY A 1 89 ? 6.799 11.419 -14.299 1.00 84.38 89 GLY A O 1
ATOM 708 N N . HIS A 1 90 ? 6.968 9.207 -13.918 1.00 82.00 90 HIS A N 1
ATOM 709 C CA . HIS A 1 90 ? 6.240 9.184 -12.638 1.00 82.00 90 HIS A CA 1
ATOM 710 C C . HIS A 1 90 ? 4.815 9.777 -12.713 1.00 82.00 90 HIS A C 1
ATOM 712 O O . HIS A 1 90 ? 4.297 10.319 -11.741 1.00 82.00 90 HIS A O 1
ATOM 718 N N . LYS A 1 91 ? 4.175 9.683 -13.884 1.00 85.00 91 LYS A N 1
ATOM 719 C CA . LYS A 1 91 ? 2.821 10.191 -14.170 1.00 85.00 91 LYS A CA 1
ATOM 720 C C . LYS A 1 91 ? 1.758 9.101 -14.172 1.00 85.00 91 LYS A C 1
ATOM 722 O O . LYS A 1 91 ? 0.571 9.409 -14.226 1.00 85.00 91 LYS A O 1
ATOM 727 N N . PHE A 1 92 ? 2.162 7.834 -14.174 1.00 84.19 92 PHE A N 1
ATOM 728 C CA . PHE A 1 92 ? 1.214 6.733 -14.114 1.00 84.19 92 PHE A CA 1
ATOM 729 C C . PHE A 1 92 ? 0.550 6.699 -12.734 1.00 84.19 92 PHE A C 1
ATOM 731 O O . PHE A 1 92 ? 1.228 6.548 -11.720 1.00 84.19 92 PHE A O 1
ATOM 738 N N . GLN A 1 93 ? -0.774 6.829 -12.716 1.00 78.50 93 GLN A N 1
ATOM 739 C CA . GLN A 1 93 ? -1.596 6.720 -11.518 1.00 78.50 93 GLN A CA 1
ATOM 740 C C . GLN A 1 93 ? -2.614 5.610 -11.737 1.00 78.50 93 GLN A C 1
ATOM 742 O O . GLN A 1 93 ? -3.465 5.720 -12.621 1.00 78.50 93 GLN A O 1
ATOM 747 N N . GLU A 1 94 ? -2.522 4.557 -10.932 1.00 78.81 94 GLU A N 1
ATOM 748 C CA . GLU A 1 94 ? -3.555 3.531 -10.891 1.00 78.81 94 GLU A CA 1
ATOM 749 C C . GLU A 1 94 ? -4.623 3.937 -9.878 1.00 78.81 94 GLU A C 1
ATOM 751 O O . GLU A 1 94 ? -4.294 4.227 -8.734 1.00 78.81 94 GLU A O 1
ATOM 756 N N . LYS A 1 95 ? -5.891 3.969 -10.298 1.00 78.25 95 LYS A N 1
ATOM 757 C CA . LYS A 1 95 ? -7.014 4.472 -9.483 1.00 78.25 95 LYS A CA 1
ATOM 758 C C . LYS A 1 95 ? -7.951 3.371 -8.982 1.00 78.25 95 LYS A C 1
ATOM 760 O O . LYS A 1 95 ? -8.845 3.639 -8.176 1.00 78.25 95 LYS A O 1
ATOM 765 N N . GLN A 1 96 ? -7.782 2.135 -9.458 1.00 81.75 96 GLN A N 1
ATOM 766 C CA . GLN A 1 96 ? -8.613 0.999 -9.053 1.00 81.75 96 GLN A CA 1
ATOM 767 C C . GLN A 1 96 ? -8.446 0.650 -7.572 1.00 81.75 96 GLN A C 1
ATOM 769 O O . GLN A 1 96 ? -9.425 0.266 -6.934 1.00 81.75 96 GLN A O 1
ATOM 774 N N . VAL A 1 97 ? -7.242 0.821 -7.019 1.00 84.75 97 VAL A N 1
ATOM 775 C CA . VAL A 1 97 ? -6.928 0.475 -5.623 1.00 84.75 97 VAL A CA 1
ATOM 776 C C . VAL A 1 97 ? -7.769 1.312 -4.659 1.00 84.75 97 VAL A C 1
ATOM 778 O O . VAL A 1 97 ? -8.513 0.741 -3.859 1.00 84.75 97 VAL A O 1
ATOM 781 N N . ASP A 1 98 ? -7.732 2.640 -4.796 1.00 82.31 98 ASP A N 1
ATOM 782 C CA . ASP A 1 98 ? -8.461 3.563 -3.916 1.00 82.31 98 ASP A CA 1
ATOM 783 C C . ASP A 1 98 ? -9.968 3.333 -4.006 1.00 82.31 98 ASP A C 1
ATOM 785 O O . ASP A 1 98 ? -10.647 3.159 -2.995 1.00 82.31 98 ASP A O 1
ATOM 789 N N . THR A 1 99 ? -10.482 3.250 -5.238 1.00 83.75 99 THR A N 1
ATOM 790 C CA . THR A 1 99 ? -11.909 3.028 -5.510 1.00 83.75 99 THR A CA 1
ATOM 791 C C . THR A 1 99 ? -12.403 1.736 -4.860 1.00 83.75 99 THR A C 1
ATOM 793 O O . THR A 1 99 ? -13.491 1.699 -4.286 1.00 83.75 99 THR A O 1
ATOM 796 N N . THR A 1 100 ? -11.594 0.677 -4.916 1.00 88.25 100 THR A N 1
ATOM 797 C CA . THR A 1 100 ? -11.939 -0.628 -4.344 1.00 88.25 100 THR A CA 1
ATOM 798 C C . THR A 1 100 ? -11.935 -0.597 -2.831 1.00 88.25 100 THR A C 1
ATOM 800 O O . THR A 1 100 ? -12.861 -1.120 -2.217 1.00 88.25 100 THR A O 1
ATOM 803 N N . VAL A 1 101 ? -10.932 0.036 -2.218 1.00 86.81 101 VAL A N 1
ATOM 804 C CA . VAL A 1 101 ? -10.890 0.172 -0.760 1.00 86.81 101 VAL A CA 1
ATOM 805 C C . VAL A 1 101 ? -12.127 0.934 -0.281 1.00 86.81 101 VAL A C 1
ATOM 807 O O . VAL A 1 101 ? -12.818 0.438 0.607 1.00 86.81 101 VAL A O 1
ATOM 810 N N . VAL A 1 102 ? -12.491 2.051 -0.927 1.00 84.62 102 VAL A N 1
ATOM 811 C CA . VAL A 1 102 ? -13.735 2.778 -0.611 1.00 84.62 102 VAL A CA 1
ATOM 812 C C . VAL A 1 102 ? -14.964 1.878 -0.761 1.00 84.62 102 VAL A C 1
ATOM 814 O O . VAL A 1 102 ? -15.782 1.812 0.153 1.00 84.62 102 VAL A O 1
ATOM 817 N N . ALA A 1 103 ? -15.094 1.150 -1.871 1.00 87.06 103 ALA A N 1
ATOM 818 C CA . ALA A 1 103 ? -16.248 0.289 -2.119 1.00 87.06 103 ALA A CA 1
ATOM 819 C C . ALA A 1 103 ? -16.380 -0.847 -1.089 1.00 87.06 103 ALA A C 1
ATOM 821 O O . ALA A 1 103 ? -17.481 -1.105 -0.599 1.00 87.06 103 ALA A O 1
ATOM 822 N N . LEU A 1 104 ? -15.271 -1.506 -0.737 1.00 88.62 104 LEU A N 1
ATOM 823 C CA . LEU A 1 104 ? -15.241 -2.569 0.271 1.00 88.62 104 LEU A CA 1
ATOM 824 C C . LEU A 1 104 ? -15.646 -2.041 1.644 1.00 88.62 104 LEU A C 1
ATOM 826 O O . LEU A 1 104 ? -16.462 -2.664 2.322 1.00 88.62 104 LEU A O 1
ATOM 830 N N . LEU A 1 105 ? -15.119 -0.880 2.031 1.00 85.06 105 LEU A N 1
ATOM 831 C CA . LEU A 1 105 ? -15.431 -0.249 3.309 1.00 85.06 105 LEU A CA 1
ATOM 832 C C . LEU A 1 105 ? -16.890 0.174 3.393 1.00 85.06 105 LEU A C 1
ATOM 834 O O . LEU A 1 105 ? -17.558 -0.179 4.356 1.00 85.06 105 LEU A O 1
ATOM 838 N N . VAL A 1 106 ? -17.394 0.880 2.378 1.00 83.44 106 VAL A N 1
ATOM 839 C CA . VAL A 1 106 ? -18.788 1.340 2.338 1.00 83.44 106 VAL A CA 1
ATOM 840 C C . VAL A 1 106 ? -19.738 0.148 2.363 1.00 83.44 106 VAL A C 1
ATOM 842 O O . VAL A 1 106 ? -20.682 0.132 3.148 1.00 83.44 106 VAL A O 1
ATOM 845 N N . LYS A 1 107 ? -19.467 -0.892 1.562 1.00 87.12 107 LYS A N 1
ATOM 846 C CA . LYS A 1 107 ? -20.253 -2.130 1.586 1.00 87.12 107 LYS A CA 1
ATOM 847 C C . LYS A 1 107 ? -20.250 -2.749 2.984 1.00 87.12 107 LYS A C 1
ATOM 849 O O . LYS A 1 107 ? -21.319 -3.063 3.495 1.00 87.12 107 LYS A O 1
ATOM 854 N N . SER A 1 108 ? -19.072 -2.906 3.588 1.00 86.75 108 SER A N 1
ATOM 855 C CA . SER A 1 108 ? -18.922 -3.530 4.904 1.00 86.75 108 SER A CA 1
ATOM 856 C C . SER A 1 108 ? -19.661 -2.743 5.986 1.00 86.75 108 SER A C 1
ATOM 858 O O . SER A 1 108 ? -20.505 -3.320 6.664 1.00 86.75 108 SER A O 1
ATOM 860 N N . ALA A 1 109 ? -19.458 -1.424 6.048 1.00 81.19 109 ALA A N 1
ATOM 861 C CA . ALA A 1 109 ? -20.090 -0.537 7.023 1.00 81.19 109 ALA A CA 1
ATOM 862 C C . ALA A 1 109 ? -21.623 -0.512 6.915 1.00 81.19 109 ALA A C 1
ATOM 864 O O . ALA A 1 109 ? -22.302 -0.408 7.931 1.00 81.19 109 ALA A O 1
ATOM 865 N N . ILE A 1 110 ? -22.179 -0.652 5.705 1.00 82.25 110 ILE A N 1
ATOM 866 C CA . ILE A 1 110 ? -23.632 -0.767 5.501 1.00 82.25 110 ILE A CA 1
ATOM 867 C C . ILE A 1 110 ? -24.148 -2.141 5.948 1.00 82.25 110 ILE A C 1
ATOM 869 O O . ILE A 1 110 ? -25.222 -2.239 6.534 1.00 82.25 110 ILE A O 1
ATOM 873 N N . THR A 1 111 ? -23.420 -3.217 5.636 1.00 87.62 111 THR A N 1
ATOM 874 C CA . THR A 1 111 ? -23.879 -4.590 5.918 1.00 87.62 111 THR A CA 1
ATOM 875 C C . THR A 1 111 ? -23.619 -5.061 7.347 1.00 87.62 111 THR A C 1
ATOM 877 O O . THR A 1 111 ? -24.253 -6.020 7.775 1.00 87.62 111 THR A O 1
ATOM 880 N N . GLN A 1 112 ? -22.672 -4.432 8.046 1.00 87.12 112 GLN A N 1
ATOM 881 C CA . GLN A 1 112 ? -22.189 -4.803 9.380 1.00 87.12 112 GLN A CA 1
ATOM 882 C C . GLN A 1 112 ? -21.909 -3.535 10.215 1.00 87.12 112 GLN A C 1
ATOM 884 O O . GLN A 1 112 ? -20.760 -3.276 10.581 1.00 87.12 112 GLN A O 1
ATOM 889 N N . PRO A 1 113 ? -22.922 -2.688 10.471 1.00 82.94 113 PRO A N 1
ATOM 890 C CA . PRO A 1 113 ? -22.740 -1.395 11.140 1.00 82.94 113 PRO A CA 1
ATOM 891 C C . PRO A 1 113 ? -22.189 -1.500 12.573 1.00 82.94 113 PRO A C 1
ATOM 893 O O . PRO A 1 113 ? -21.599 -0.549 13.079 1.00 82.94 113 PRO A O 1
ATOM 896 N N . GLU A 1 114 ? -22.356 -2.646 13.228 1.00 83.19 114 GLU A N 1
ATOM 897 C CA . GLU A 1 114 ? -21.833 -2.951 14.562 1.00 83.19 114 GLU A CA 1
ATOM 898 C C . GLU A 1 114 ? -20.324 -3.241 14.586 1.00 83.19 114 GLU A C 1
ATOM 900 O O . GLU A 1 114 ? -19.700 -3.204 15.650 1.00 83.19 114 GLU A O 1
ATOM 905 N N . ASN A 1 115 ? -19.727 -3.525 13.426 1.00 86.00 115 ASN A N 1
ATOM 906 C CA . ASN A 1 115 ? -18.311 -3.842 13.326 1.00 86.00 115 ASN A CA 1
ATOM 907 C C . ASN A 1 115 ? -17.460 -2.577 13.262 1.00 86.00 115 ASN A C 1
ATOM 909 O O . ASN A 1 115 ? -17.837 -1.565 12.672 1.00 86.00 115 ASN A O 1
ATOM 913 N N . VAL A 1 116 ? -16.259 -2.667 13.837 1.00 87.75 116 VAL A N 1
ATOM 914 C CA . VAL A 1 116 ? -15.227 -1.646 13.660 1.00 87.75 116 VAL A CA 1
ATOM 915 C C . VAL A 1 116 ? -14.384 -1.986 12.439 1.00 87.75 116 VAL A C 1
ATOM 917 O O . VAL A 1 116 ? -13.855 -3.094 12.327 1.00 87.75 116 VAL A O 1
ATOM 920 N N . HIS A 1 117 ? -14.193 -1.012 11.556 1.00 87.31 117 HIS A N 1
ATOM 921 C CA . HIS A 1 117 ? -13.348 -1.153 10.377 1.00 87.31 117 HIS A CA 1
ATOM 922 C C . HIS A 1 117 ? -12.032 -0.392 10.551 1.00 87.31 117 HIS A C 1
ATOM 924 O O . HIS A 1 117 ? -11.981 0.699 11.122 1.00 87.31 117 HIS A O 1
ATOM 930 N N . VAL A 1 118 ? -10.950 -0.980 10.043 1.00 88.06 118 VAL A N 1
ATOM 931 C CA . VAL A 1 118 ? -9.605 -0.401 10.111 1.00 88.06 118 VAL A CA 1
ATOM 932 C C . VAL A 1 118 ? -9.070 -0.223 8.707 1.00 88.06 118 VAL A C 1
ATOM 934 O O . VAL A 1 118 ? -9.046 -1.175 7.929 1.00 88.06 118 VAL A O 1
ATOM 937 N N . ILE A 1 119 ? -8.591 0.978 8.402 1.00 87.75 119 ILE A N 1
ATOM 938 C CA . ILE A 1 119 ? -7.902 1.261 7.142 1.00 87.75 119 ILE A CA 1
ATOM 939 C C . ILE A 1 119 ? -6.438 1.480 7.431 1.00 87.75 119 ILE A C 1
ATOM 941 O O . ILE A 1 119 ? -6.085 2.443 8.104 1.00 87.75 119 ILE A O 1
ATOM 945 N N . ILE A 1 120 ? -5.584 0.626 6.883 1.00 87.94 120 ILE A N 1
ATOM 946 C CA . ILE A 1 120 ? -4.141 0.826 6.939 1.00 87.94 120 ILE A CA 1
ATOM 947 C C . ILE A 1 120 ? -3.720 1.496 5.635 1.00 87.94 120 ILE A C 1
ATOM 949 O O . ILE A 1 120 ? -3.754 0.865 4.583 1.00 87.94 120 ILE A O 1
ATOM 953 N N . THR A 1 121 ? -3.353 2.776 5.686 1.00 81.69 121 THR A N 1
ATOM 954 C CA . THR A 1 121 ? -2.958 3.528 4.485 1.00 81.69 121 THR A CA 1
ATOM 955 C C . THR A 1 121 ? -1.837 4.518 4.780 1.00 81.69 121 THR A C 1
ATOM 957 O O . THR A 1 121 ? -1.805 5.144 5.839 1.00 81.69 121 THR A O 1
ATOM 960 N N . GLY A 1 122 ? -0.907 4.662 3.835 1.00 73.31 122 GLY A N 1
ATOM 961 C CA . GLY A 1 122 ? 0.044 5.779 3.800 1.00 73.31 122 GLY A CA 1
ATOM 962 C C . GLY A 1 122 ? -0.480 6.986 3.015 1.00 73.31 122 GLY A C 1
ATOM 963 O O . GLY A 1 122 ? 0.107 8.061 3.098 1.00 73.31 122 GLY A O 1
ATOM 964 N N . ASP A 1 123 ? -1.573 6.805 2.273 1.00 71.31 123 ASP A N 1
ATOM 965 C CA . ASP A 1 123 ? -2.224 7.827 1.463 1.00 71.31 123 ASP A CA 1
ATOM 966 C C . ASP A 1 123 ? -3.522 8.290 2.138 1.00 71.31 123 ASP A C 1
ATOM 968 O O . ASP A 1 123 ? -4.434 7.496 2.392 1.00 71.31 123 ASP A O 1
ATOM 972 N N . ALA A 1 124 ? -3.587 9.579 2.466 1.00 68.50 124 ALA A N 1
ATOM 973 C CA . ALA A 1 124 ? -4.745 10.191 3.107 1.00 68.50 124 ALA A CA 1
ATOM 974 C C . ALA A 1 124 ? -5.845 10.580 2.102 1.00 68.50 124 ALA A C 1
ATOM 976 O O . ALA A 1 124 ? -6.971 10.858 2.522 1.00 68.50 124 ALA A O 1
ATOM 977 N N . ASP A 1 125 ? -5.562 10.554 0.796 1.00 70.00 125 ASP A N 1
ATOM 978 C CA . ASP A 1 125 ? -6.480 11.010 -0.254 1.00 70.00 125 ASP A CA 1
ATOM 979 C C . ASP A 1 125 ? -7.712 10.110 -0.410 1.00 70.00 125 ASP A C 1
ATOM 981 O O . ASP A 1 125 ? -8.732 10.517 -0.971 1.00 70.00 125 ASP A O 1
ATOM 985 N N . ILE A 1 126 ? -7.669 8.905 0.159 1.00 75.38 126 ILE A N 1
ATOM 986 C CA . ILE A 1 126 ? -8.813 7.998 0.191 1.00 75.38 126 ILE A CA 1
ATOM 987 C C . ILE A 1 126 ? -9.911 8.451 1.168 1.00 75.38 126 ILE A C 1
ATOM 989 O O . ILE A 1 126 ? -11.091 8.153 0.984 1.00 75.38 126 ILE A O 1
ATOM 993 N N . LEU A 1 127 ? -9.554 9.203 2.208 1.00 74.25 127 LEU A N 1
ATOM 994 C CA . LEU A 1 127 ? -10.455 9.521 3.317 1.00 74.25 127 LEU A CA 1
ATOM 995 C C . LEU A 1 127 ? -11.602 10.463 2.920 1.00 74.25 127 LEU A C 1
ATOM 997 O O . LEU A 1 127 ? -12.744 10.181 3.301 1.00 74.25 127 LEU A O 1
ATOM 1001 N N . PRO A 1 128 ? -11.379 11.528 2.117 1.00 73.81 128 PRO A N 1
ATOM 1002 C CA . PRO A 1 128 ? -12.474 12.337 1.591 1.00 73.81 128 PRO A CA 1
ATOM 1003 C C . PRO A 1 128 ? -13.473 11.516 0.769 1.00 73.81 128 PRO A C 1
ATOM 1005 O O . PRO A 1 128 ? -14.680 11.696 0.925 1.00 73.81 128 PRO A O 1
ATOM 1008 N N . ALA A 1 129 ? -12.990 10.596 -0.075 1.00 74.38 129 ALA A N 1
ATOM 1009 C CA . ALA A 1 129 ? -13.848 9.766 -0.921 1.00 74.38 129 ALA A CA 1
ATOM 1010 C C . ALA A 1 129 ? -14.773 8.875 -0.082 1.00 74.38 129 ALA A C 1
ATOM 1012 O O . ALA A 1 129 ? -15.958 8.747 -0.392 1.00 74.38 129 ALA A O 1
ATOM 1013 N N . ILE A 1 130 ? -14.261 8.329 1.024 1.00 71.06 130 ILE A N 1
ATOM 1014 C CA . ILE A 1 130 ? -15.072 7.515 1.927 1.00 71.06 130 ILE A CA 1
ATOM 1015 C C . ILE A 1 130 ? -16.111 8.365 2.667 1.00 71.06 130 ILE A C 1
ATOM 1017 O O . ILE A 1 130 ? -17.279 7.985 2.710 1.00 71.06 130 ILE A O 1
ATOM 1021 N N . ARG A 1 131 ? -15.732 9.549 3.173 1.00 73.56 131 ARG A N 1
ATOM 1022 C CA . ARG A 1 131 ? -16.669 10.477 3.836 1.00 73.56 131 ARG A CA 1
ATOM 1023 C C . ARG A 1 131 ? -17.818 10.901 2.919 1.00 73.56 131 ARG A C 1
ATOM 1025 O O . ARG A 1 131 ? -18.950 11.031 3.375 1.00 73.56 131 ARG A O 1
ATOM 1032 N N . VAL A 1 132 ? -17.535 11.143 1.638 1.00 75.12 132 VAL A N 1
ATOM 1033 C CA . VAL A 1 132 ? -18.566 11.490 0.646 1.00 75.12 132 VAL A CA 1
ATOM 1034 C C . VAL A 1 132 ? -19.507 10.312 0.402 1.00 75.12 132 VAL A C 1
ATOM 1036 O O . VAL A 1 132 ? -20.717 10.508 0.323 1.00 75.12 132 VAL A O 1
ATOM 1039 N N . ALA A 1 133 ? -18.965 9.098 0.288 1.00 68.62 133 ALA A N 1
ATOM 1040 C CA . ALA A 1 133 ? -19.761 7.902 0.042 1.00 68.62 133 ALA A CA 1
ATOM 1041 C C . ALA A 1 133 ? -20.603 7.479 1.259 1.00 68.62 133 ALA A C 1
ATOM 1043 O O . ALA A 1 133 ? -21.684 6.918 1.084 1.00 68.62 133 ALA A O 1
ATOM 1044 N N . TYR A 1 134 ? -20.132 7.756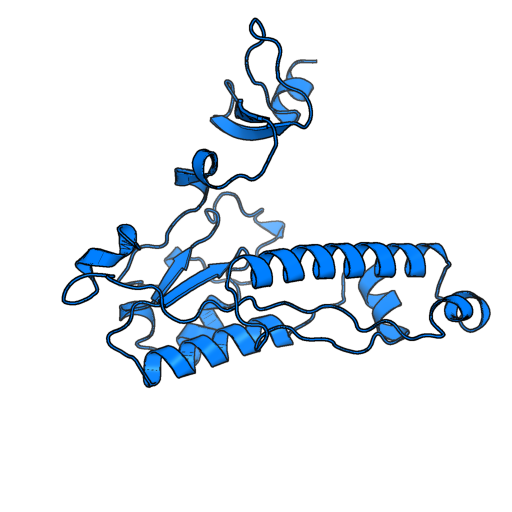 2.477 1.00 70.69 134 TYR A N 1
ATOM 1045 C CA . TYR A 1 134 ? -20.818 7.403 3.715 1.00 70.69 134 TYR A CA 1
ATOM 1046 C C . TYR A 1 134 ? -20.589 8.491 4.786 1.00 70.69 134 TYR A C 1
ATOM 1048 O O . TYR A 1 134 ? -19.545 8.520 5.421 1.00 70.69 134 TYR A O 1
ATOM 1056 N N . PRO A 1 135 ? -21.526 9.431 5.008 1.00 70.38 135 PRO A N 1
ATOM 1057 C CA . PRO A 1 135 ? -21.311 10.537 5.952 1.00 70.38 135 PRO A CA 1
ATOM 1058 C C . PRO A 1 135 ? -21.231 10.120 7.430 1.00 70.38 135 PRO A C 1
ATOM 1060 O O . PRO A 1 135 ? -20.535 10.769 8.205 1.00 70.38 135 PRO A O 1
ATOM 1063 N N . GLU A 1 136 ? -21.904 9.029 7.812 1.00 71.00 136 GLU A N 1
ATOM 1064 C CA . GLU A 1 136 ? -21.892 8.452 9.174 1.00 71.00 136 GLU A CA 1
ATOM 1065 C C . GLU A 1 136 ? -20.658 7.565 9.441 1.00 71.00 136 GLU A C 1
ATOM 1067 O O . GLU A 1 136 ? -20.492 6.994 10.519 1.00 71.00 136 GLU A O 1
ATOM 1072 N N . TYR A 1 137 ? -19.767 7.479 8.452 1.00 68.94 137 TYR A N 1
ATOM 1073 C CA . TYR A 1 137 ? -18.550 6.670 8.425 1.00 68.94 137 TYR A CA 1
ATOM 1074 C C . TYR A 1 137 ? -17.609 6.862 9.609 1.00 68.94 137 TYR A C 1
ATOM 1076 O O . TYR A 1 137 ? -16.874 5.947 9.974 1.00 68.94 137 TYR A O 1
ATOM 1084 N N . SER A 1 138 ? -17.603 8.038 10.222 1.00 68.31 138 SER A N 1
ATOM 1085 C CA . SER A 1 138 ? -16.666 8.322 11.296 1.00 68.31 138 SER A CA 1
ATOM 1086 C C . SER A 1 138 ? -16.989 7.613 12.615 1.00 68.31 138 SER A C 1
ATOM 1088 O O . SER A 1 138 ? -16.169 7.657 13.531 1.00 68.31 138 SER A O 1
ATOM 1090 N N . ASN A 1 139 ? -18.140 6.942 12.731 1.00 78.06 139 ASN A N 1
ATOM 1091 C CA . ASN A 1 139 ? -18.581 6.322 13.981 1.00 78.06 139 ASN A CA 1
ATOM 1092 C C . ASN A 1 139 ? -17.892 4.987 14.285 1.00 78.06 139 ASN A C 1
ATOM 1094 O O . ASN A 1 139 ? -17.563 4.714 15.438 1.00 78.06 139 ASN A O 1
ATOM 1098 N N . ASN A 1 140 ? -17.653 4.171 13.260 1.00 80.88 140 ASN A N 1
ATOM 1099 C CA . ASN A 1 140 ? -17.139 2.809 13.405 1.00 80.88 140 ASN A CA 1
ATOM 1100 C C . ASN A 1 140 ? -15.890 2.531 12.555 1.00 80.88 140 ASN A C 1
ATOM 1102 O O . ASN A 1 140 ? -15.442 1.389 12.478 1.00 80.88 140 ASN A O 1
ATOM 1106 N N . VAL A 1 141 ? -15.290 3.551 11.935 1.00 81.81 141 VAL A N 1
ATOM 1107 C CA . VAL A 1 141 ? -14.050 3.398 11.164 1.00 81.81 141 VAL A CA 1
ATOM 1108 C C . VAL A 1 141 ? -12.940 4.265 11.729 1.00 81.81 141 VAL A C 1
ATOM 1110 O O . VAL A 1 141 ? -13.151 5.432 12.055 1.00 81.81 141 VAL A O 1
ATOM 1113 N N . PHE A 1 142 ? -11.731 3.707 11.798 1.00 84.25 142 PHE A N 1
ATOM 1114 C CA . PHE A 1 142 ? -10.525 4.483 12.064 1.00 84.25 142 PHE A CA 1
ATOM 1115 C C . PHE A 1 142 ? -9.396 4.145 11.100 1.00 84.25 142 PHE A C 1
ATOM 1117 O O . PHE A 1 142 ? -9.320 3.066 10.505 1.00 84.25 142 PHE A O 1
ATOM 1124 N N . VAL A 1 143 ? -8.484 5.101 10.972 1.00 83.88 143 VAL A N 1
ATOM 1125 C CA . VAL A 1 143 ? -7.331 5.007 10.084 1.00 83.88 143 VAL A CA 1
ATOM 1126 C C . VAL A 1 143 ? -6.097 4.657 10.899 1.00 83.88 143 VAL A C 1
ATOM 1128 O O . VAL A 1 143 ? -5.804 5.306 11.901 1.00 83.88 143 VAL A O 1
ATOM 1131 N N . ALA A 1 144 ? -5.355 3.655 10.450 1.00 87.19 144 ALA A N 1
ATOM 1132 C CA . ALA A 1 144 ? -4.015 3.343 10.903 1.00 87.19 144 ALA A CA 1
ATOM 1133 C C . ALA A 1 144 ? -2.997 3.850 9.870 1.00 87.19 144 ALA A C 1
ATOM 1135 O O . ALA A 1 144 ? -2.931 3.351 8.748 1.00 87.19 144 ALA A O 1
ATOM 1136 N N . THR A 1 145 ? -2.216 4.868 10.222 1.00 82.69 145 THR A N 1
ATOM 1137 C CA . THR A 1 145 ? -1.347 5.572 9.265 1.00 82.69 145 THR A CA 1
ATOM 1138 C C . THR A 1 145 ? -0.075 6.114 9.920 1.00 82.69 145 THR A C 1
ATOM 1140 O O . THR A 1 145 ? 0.099 6.047 11.139 1.00 82.69 145 THR A O 1
ATOM 1143 N N . THR A 1 146 ? 0.855 6.632 9.122 1.00 76.31 146 THR A N 1
ATOM 1144 C CA . THR A 1 146 ? 1.972 7.458 9.604 1.00 76.31 146 THR A CA 1
ATOM 1145 C C . THR A 1 146 ? 1.476 8.864 9.939 1.00 76.31 146 THR A C 1
ATOM 1147 O O . THR A 1 146 ? 0.539 9.363 9.321 1.00 76.31 146 THR A O 1
ATOM 1150 N N . HIS A 1 147 ? 2.086 9.529 10.916 1.00 68.00 147 HIS A N 1
ATOM 1151 C CA . HIS A 1 147 ? 1.658 10.850 11.354 1.00 68.00 147 HIS A CA 1
ATOM 1152 C C . HIS A 1 147 ? 1.772 11.874 10.208 1.00 68.00 147 HIS A C 1
ATOM 1154 O O . HIS A 1 147 ? 2.788 11.901 9.505 1.00 68.00 147 HIS A O 1
ATOM 1160 N N . PRO A 1 148 ? 0.785 12.771 10.029 1.00 60.75 148 PRO A N 1
ATOM 1161 C CA . PRO A 1 148 ? 0.786 13.755 8.944 1.00 60.75 148 PRO A CA 1
ATOM 1162 C C . PRO A 1 148 ? 1.952 14.754 8.995 1.00 60.75 148 PRO A C 1
ATOM 1164 O O . PRO A 1 148 ? 2.244 15.378 7.975 1.00 60.75 148 PRO A O 1
ATOM 1167 N N . ASP A 1 149 ? 2.624 14.893 10.142 1.00 56.38 149 ASP A N 1
ATOM 1168 C CA . ASP A 1 149 ? 3.845 15.706 10.300 1.00 56.38 149 ASP A CA 1
ATOM 1169 C C . ASP A 1 149 ? 5.107 15.021 9.747 1.00 56.38 149 ASP A C 1
ATOM 1171 O O . ASP A 1 149 ? 6.138 15.670 9.576 1.00 56.38 149 ASP A O 1
ATOM 1175 N N . GLN A 1 150 ? 5.055 13.711 9.478 1.00 53.03 150 GLN A N 1
ATOM 1176 C CA . GLN A 1 150 ? 6.128 12.988 8.784 1.00 53.03 150 GLN A CA 1
ATOM 1177 C C . GLN A 1 150 ? 5.934 12.968 7.263 1.00 53.03 150 GLN A C 1
ATOM 1179 O O . GLN A 1 150 ? 6.891 12.703 6.531 1.00 53.03 150 GLN A O 1
ATOM 1184 N N . LEU A 1 151 ? 4.728 13.264 6.768 1.00 55.06 151 LEU A N 1
ATOM 1185 C CA . LEU A 1 151 ? 4.489 13.431 5.338 1.00 55.06 151 LEU A CA 1
ATOM 1186 C C . LEU A 1 151 ? 5.132 14.748 4.894 1.00 55.06 151 LEU A C 1
ATOM 1188 O O . LEU A 1 151 ? 4.824 15.813 5.431 1.00 55.06 151 LEU A O 1
ATOM 1192 N N . LYS A 1 152 ? 6.036 14.688 3.908 1.00 54.97 152 LYS A N 1
ATOM 1193 C CA . LYS A 1 152 ? 6.584 15.904 3.292 1.00 54.97 152 LYS A CA 1
ATOM 1194 C C . LYS A 1 152 ? 5.410 16.748 2.799 1.00 54.97 152 LYS A C 1
ATOM 1196 O O . LYS A 1 152 ? 4.533 16.227 2.116 1.00 54.97 152 LYS A O 1
ATOM 1201 N N . SER A 1 153 ? 5.392 18.038 3.124 1.00 53.81 153 SER A N 1
ATOM 1202 C CA . SER A 1 153 ? 4.342 18.965 2.672 1.00 53.81 153 SER A CA 1
ATOM 1203 C C . SER A 1 153 ? 4.189 18.965 1.146 1.00 53.81 153 SER A C 1
ATOM 1205 O O . SER A 1 153 ? 3.081 19.074 0.641 1.00 53.81 153 SER A O 1
ATOM 1207 N N . GLU A 1 154 ? 5.294 18.750 0.432 1.00 55.25 154 GLU A N 1
ATOM 1208 C CA . GLU A 1 154 ? 5.390 18.581 -1.026 1.00 55.25 154 GLU A CA 1
ATOM 1209 C C . GLU A 1 154 ? 4.669 17.329 -1.561 1.00 55.25 154 GLU A C 1
ATOM 1211 O O . GLU A 1 154 ? 4.381 17.241 -2.750 1.00 55.25 154 GLU A O 1
ATOM 1216 N N . SER A 1 155 ? 4.414 16.341 -0.701 1.00 51.62 155 SER A N 1
ATOM 1217 C CA . SER A 1 155 ? 3.764 15.070 -1.038 1.00 51.62 155 SER A CA 1
ATOM 1218 C C . SER A 1 155 ? 2.277 15.045 -0.678 1.00 51.62 155 SER A C 1
ATOM 1220 O O . SER A 1 155 ? 1.620 14.047 -0.956 1.00 51.62 155 SER A O 1
ATOM 1222 N N . ARG A 1 156 ? 1.731 16.115 -0.078 1.00 52.94 156 ARG A N 1
ATOM 1223 C CA . ARG A 1 156 ? 0.283 16.246 0.137 1.00 52.94 156 ARG A CA 1
ATOM 1224 C C . ARG A 1 156 ? -0.375 16.619 -1.188 1.00 52.94 156 ARG A C 1
ATOM 1226 O O . ARG A 1 156 ? -0.181 17.728 -1.678 1.00 52.94 156 ARG A O 1
ATOM 1233 N N . GLN A 1 157 ? -1.127 15.690 -1.773 1.00 50.00 157 GLN A N 1
ATOM 1234 C CA . GLN A 1 157 ? -1.871 15.938 -3.009 1.00 50.00 157 GLN A CA 1
ATOM 1235 C C . GLN A 1 157 ? -3.254 16.560 -2.750 1.00 50.00 157 GLN A C 1
ATOM 1237 O O . GLN A 1 157 ? -3.785 17.224 -3.641 1.00 50.00 157 GLN A O 1
ATOM 1242 N N . THR A 1 158 ? -3.803 16.451 -1.532 1.00 50.78 158 THR A N 1
ATOM 1243 C CA . THR A 1 158 ? -5.105 17.037 -1.171 1.00 50.78 158 THR A CA 1
ATOM 1244 C C . THR A 1 158 ? -5.041 18.094 -0.065 1.00 50.78 158 THR A C 1
ATOM 1246 O O . THR A 1 158 ? -4.145 18.130 0.779 1.00 50.78 158 THR A O 1
ATOM 1249 N N . SER A 1 159 ? -6.036 18.985 -0.085 1.00 50.59 159 SER A N 1
ATOM 1250 C CA . SER A 1 159 ? -6.221 20.103 0.849 1.00 50.59 159 SER A CA 1
ATOM 1251 C C . SER A 1 159 ? -6.706 19.689 2.244 1.00 50.59 159 SER A C 1
ATOM 1253 O O . SER A 1 159 ? -6.828 20.556 3.104 1.00 50.59 159 SER A O 1
ATOM 1255 N N . TYR A 1 160 ? -7.038 18.410 2.453 1.00 52.47 160 TYR A N 1
ATOM 1256 C CA . TYR A 1 160 ? -7.655 17.918 3.685 1.00 52.47 160 TYR A CA 1
ATOM 1257 C C . TYR A 1 160 ? -6.600 17.347 4.630 1.00 52.47 160 TYR A C 1
ATOM 1259 O O . TYR A 1 160 ? -5.841 16.444 4.280 1.00 52.47 160 TYR A O 1
ATOM 1267 N N . ALA A 1 161 ? -6.559 17.859 5.855 1.00 61.38 161 ALA A N 1
ATOM 1268 C CA . ALA A 1 161 ? -5.775 17.268 6.923 1.00 61.38 161 ALA A CA 1
ATOM 1269 C C . ALA A 1 161 ? -6.542 16.091 7.543 1.00 61.38 161 ALA A C 1
ATOM 1271 O O . ALA A 1 161 ? -7.765 16.115 7.648 1.00 61.38 161 ALA A O 1
ATOM 1272 N N . LEU A 1 162 ? -5.822 15.090 8.059 1.00 62.91 162 LEU A N 1
ATOM 1273 C CA . LEU A 1 162 ? -6.410 14.038 8.907 1.00 62.91 162 LEU A CA 1
ATOM 1274 C C . LEU A 1 162 ? -7.215 14.613 10.090 1.00 62.91 162 LEU A C 1
ATOM 1276 O O . LEU A 1 162 ? -8.149 13.971 10.554 1.00 62.91 162 LEU A O 1
ATOM 1280 N N . ALA A 1 163 ? -6.865 15.822 10.541 1.00 61.91 163 ALA A N 1
ATOM 1281 C CA . ALA A 1 163 ? -7.562 16.566 11.588 1.00 61.91 163 ALA A CA 1
ATOM 1282 C C . ALA A 1 163 ? -8.928 17.142 11.156 1.00 61.91 163 ALA A C 1
ATOM 1284 O O . ALA A 1 163 ? -9.720 17.502 12.019 1.00 61.91 163 ALA A O 1
ATOM 1285 N N . ASP A 1 164 ? -9.224 17.211 9.853 1.00 64.56 164 ASP A N 1
ATOM 1286 C CA . ASP A 1 164 ? -10.508 17.709 9.327 1.00 64.56 164 ASP A CA 1
ATOM 1287 C C . ASP A 1 164 ? -11.613 16.631 9.337 1.00 64.56 164 ASP A C 1
ATOM 1289 O O . ASP A 1 164 ? -12.748 16.860 8.892 1.0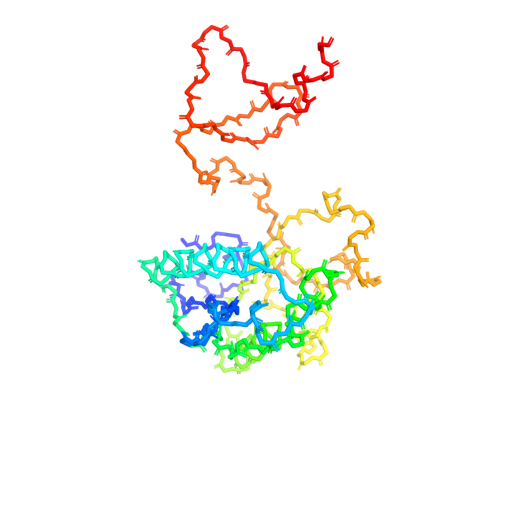0 64.56 164 ASP A O 1
ATOM 1293 N N . PHE A 1 165 ? -11.274 15.433 9.820 1.00 69.06 165 PHE A N 1
ATOM 1294 C CA . PHE A 1 165 ? -12.172 14.299 9.974 1.00 69.06 165 PHE A CA 1
ATOM 1295 C C . PHE A 1 165 ? -12.517 14.108 11.450 1.00 69.06 165 PHE A C 1
ATOM 1297 O O . PHE A 1 165 ? -11.641 13.896 12.287 1.00 69.06 165 PHE A O 1
ATOM 1304 N N . ASP A 1 166 ? -13.811 14.150 11.752 1.00 71.56 166 ASP A N 1
ATOM 1305 C CA . ASP A 1 166 ? -14.345 13.961 13.100 1.00 71.56 166 ASP A CA 1
ATOM 1306 C C . ASP A 1 166 ? -14.537 12.467 13.392 1.00 71.56 166 ASP A C 1
ATOM 1308 O O . ASP A 1 166 ? -15.656 11.957 13.349 1.00 71.56 166 ASP A O 1
ATOM 1312 N N . TYR A 1 167 ? -13.429 11.734 13.562 1.00 74.38 167 TYR A N 1
ATOM 1313 C CA . TYR A 1 167 ? -13.460 10.307 13.890 1.00 74.38 167 TYR A CA 1
ATOM 1314 C C . TYR A 1 167 ? -13.942 10.083 15.326 1.00 74.38 167 TYR A C 1
ATOM 1316 O O . TYR A 1 167 ? -13.321 10.566 16.271 1.00 74.38 167 TYR A O 1
ATOM 1324 N N . SER A 1 168 ? -14.974 9.254 15.506 1.00 81.75 168 SER A N 1
ATOM 1325 C CA . SER A 1 168 ? -15.385 8.781 16.835 1.00 81.75 168 SER A CA 1
ATOM 1326 C C . SER A 1 168 ? -14.315 7.901 17.483 1.00 81.75 168 SER A C 1
ATOM 1328 O O . SER A 1 168 ? -14.217 7.850 18.706 1.00 81.75 168 SER A O 1
ATOM 1330 N N . ILE A 1 169 ? -13.507 7.217 16.667 1.00 83.38 169 ILE A N 1
ATOM 1331 C CA . ILE A 1 169 ? -12.366 6.406 17.091 1.00 83.38 169 ILE A CA 1
ATOM 1332 C C . ILE A 1 169 ? -11.085 7.112 16.638 1.00 83.38 169 ILE A C 1
ATOM 1334 O O . ILE A 1 169 ? -10.867 7.292 15.442 1.00 83.38 169 ILE A O 1
ATOM 1338 N N . GLU A 1 170 ? -10.207 7.484 17.571 1.00 83.62 170 GLU A N 1
ATOM 1339 C CA . GLU A 1 170 ? -8.973 8.204 17.227 1.00 83.62 170 GLU A CA 1
ATOM 1340 C C . GLU A 1 170 ? -8.120 7.446 16.186 1.00 83.62 170 GLU A C 1
ATOM 1342 O O . GLU A 1 170 ? -7.995 6.219 16.271 1.00 83.62 170 GLU A O 1
ATOM 1347 N N . PRO A 1 171 ? -7.460 8.135 15.235 1.00 83.50 171 PRO A N 1
ATOM 1348 C CA . PRO A 1 171 ? -6.511 7.496 14.331 1.00 83.50 171 PRO A CA 1
ATOM 1349 C C . PRO A 1 171 ? -5.372 6.787 15.074 1.00 83.50 171 PRO A C 1
ATOM 1351 O O . PRO A 1 171 ? -4.832 7.272 16.073 1.00 83.50 171 PRO A O 1
ATOM 1354 N N . PHE A 1 172 ? -4.958 5.639 14.548 1.00 85.62 172 PHE A N 1
ATOM 1355 C CA . PHE A 1 172 ? -3.842 4.872 15.074 1.00 85.62 172 PHE A CA 1
ATOM 1356 C C . PHE A 1 172 ? -2.554 5.225 14.329 1.00 85.62 172 PHE A C 1
ATOM 1358 O O . PHE A 1 172 ? -2.370 4.892 13.160 1.00 85.62 172 PHE A O 1
ATOM 1365 N N . PHE A 1 173 ? -1.618 5.878 15.012 1.00 84.06 173 PHE A N 1
ATOM 1366 C CA . PHE A 1 173 ? -0.338 6.223 14.399 1.00 84.06 173 PHE A CA 1
ATOM 1367 C C . PHE A 1 173 ? 0.673 5.087 14.545 1.00 84.06 173 PHE A C 1
ATOM 1369 O O . PHE A 1 173 ? 1.141 4.808 15.653 1.00 84.06 173 PHE A O 1
ATOM 1376 N N . LEU A 1 174 ? 1.047 4.476 13.416 1.00 83.38 174 LEU A N 1
ATOM 1377 C CA . LEU A 1 174 ? 1.955 3.320 13.340 1.00 83.38 174 LEU A CA 1
ATOM 1378 C C . LEU A 1 174 ? 3.310 3.582 14.015 1.00 83.38 174 LEU A C 1
ATOM 1380 O O . LEU A 1 174 ? 3.937 2.682 14.563 1.00 83.38 174 LEU A O 1
ATOM 1384 N N . GLU A 1 175 ? 3.733 4.841 14.047 1.00 76.81 175 GLU A N 1
ATOM 1385 C CA . GLU A 1 175 ? 5.017 5.311 14.577 1.00 76.81 175 GLU A CA 1
ATOM 1386 C C . GLU A 1 175 ? 5.177 5.014 16.066 1.00 76.81 175 GLU A C 1
ATOM 1388 O O . GLU A 1 175 ? 6.258 4.663 16.534 1.00 76.81 175 GLU A O 1
ATOM 1393 N N . ARG A 1 176 ? 4.064 5.095 16.806 1.00 79.94 176 ARG A N 1
ATOM 1394 C CA . ARG A 1 176 ? 4.015 4.799 18.243 1.00 79.94 176 ARG A CA 1
ATOM 1395 C C . ARG A 1 176 ? 4.313 3.331 18.538 1.00 79.94 176 ARG A C 1
ATOM 1397 O O . ARG A 1 176 ? 4.564 2.990 19.688 1.00 79.94 176 ARG A O 1
ATOM 1404 N N . LYS A 1 177 ? 4.244 2.479 17.512 1.00 82.50 177 LYS A N 1
ATOM 1405 C CA . LYS A 1 177 ? 4.465 1.034 17.554 1.00 82.50 177 LYS A CA 1
ATOM 1406 C C . LYS A 1 177 ? 5.495 0.569 16.529 1.00 82.50 177 LYS A C 1
ATOM 1408 O O . LYS A 1 177 ? 5.592 -0.626 16.280 1.00 82.50 177 LYS A O 1
ATOM 1413 N N . ALA A 1 178 ? 6.292 1.487 15.974 1.00 80.06 178 ALA A N 1
ATOM 1414 C CA . ALA A 1 178 ? 7.256 1.190 14.918 1.00 80.06 178 ALA A CA 1
ATOM 1415 C C . ALA A 1 178 ? 8.229 0.062 15.302 1.00 80.06 178 ALA A C 1
ATOM 1417 O O . ALA A 1 178 ? 8.572 -0.760 14.462 1.00 80.06 178 ALA A O 1
ATOM 1418 N N . GLU A 1 179 ? 8.633 -0.019 16.571 1.00 77.62 179 GLU A N 1
ATOM 1419 C CA . GLU A 1 179 ? 9.512 -1.081 17.082 1.00 77.62 179 GLU A CA 1
ATOM 1420 C C . GLU A 1 179 ? 8.870 -2.477 17.094 1.00 77.62 179 GLU A C 1
ATOM 1422 O O . GLU A 1 179 ? 9.581 -3.470 16.984 1.00 77.62 179 GLU A O 1
ATOM 1427 N N . GLU A 1 180 ? 7.540 -2.553 17.195 1.00 80.19 180 GLU A N 1
ATOM 1428 C CA . GLU A 1 180 ? 6.778 -3.808 17.227 1.00 80.19 180 GLU A CA 1
ATOM 1429 C C . GLU A 1 180 ? 6.408 -4.294 15.817 1.00 80.19 180 GLU A C 1
ATOM 1431 O O . GLU A 1 180 ? 6.195 -5.487 15.616 1.00 80.19 180 GLU A O 1
ATOM 1436 N N . ILE A 1 181 ? 6.313 -3.378 14.845 1.00 79.75 181 ILE A N 1
ATOM 1437 C CA . ILE A 1 181 ? 5.801 -3.665 13.492 1.00 79.75 181 ILE A CA 1
ATOM 1438 C C . ILE A 1 181 ? 6.883 -3.685 12.408 1.00 79.75 181 ILE A C 1
ATOM 1440 O O . ILE A 1 181 ? 6.637 -4.214 11.326 1.00 79.75 181 ILE A O 1
ATOM 1444 N N . LEU A 1 182 ? 8.050 -3.070 12.638 1.00 80.94 182 LEU A N 1
ATOM 1445 C CA . LEU A 1 182 ? 9.079 -2.966 11.606 1.00 80.94 182 LEU A CA 1
ATOM 1446 C C . LEU A 1 182 ? 9.690 -4.343 11.320 1.00 80.94 182 LEU A C 1
ATOM 1448 O O . LEU A 1 182 ? 10.382 -4.916 12.159 1.00 80.94 182 LEU A O 1
ATOM 1452 N N . GLU A 1 183 ? 9.496 -4.838 10.100 1.00 75.19 183 GLU A N 1
ATOM 1453 C CA . GLU A 1 183 ? 10.143 -6.061 9.633 1.00 75.19 183 GLU A CA 1
ATOM 1454 C C . GLU A 1 183 ? 11.647 -5.820 9.387 1.00 75.19 183 GLU A C 1
ATOM 1456 O O . GLU A 1 183 ? 12.063 -4.864 8.721 1.00 75.19 183 GLU A O 1
ATOM 1461 N N . GLY A 1 184 ? 12.496 -6.698 9.925 1.00 78.50 184 GLY A N 1
ATOM 1462 C CA . GLY A 1 184 ? 13.930 -6.686 9.652 1.00 78.50 184 GLY A CA 1
ATOM 1463 C C . GLY A 1 184 ? 14.740 -7.563 10.602 1.00 78.50 184 GLY A C 1
ATOM 1464 O O . GLY A 1 184 ? 14.330 -7.827 11.726 1.00 78.50 184 GLY A O 1
ATOM 1465 N N . CYS A 1 185 ? 15.925 -7.995 10.159 1.00 84.44 185 CYS A N 1
ATOM 1466 C CA . CYS A 1 185 ? 16.765 -8.922 10.927 1.00 84.44 185 CYS A CA 1
ATOM 1467 C C . CYS A 1 185 ? 17.240 -8.340 12.266 1.00 84.44 185 CYS A C 1
ATOM 1469 O O . CYS A 1 185 ? 17.392 -9.070 13.239 1.00 84.44 185 CYS A O 1
ATOM 1471 N N . ASN A 1 186 ? 17.515 -7.033 12.305 1.00 88.56 186 ASN A N 1
ATOM 1472 C CA . ASN A 1 186 ? 17.981 -6.341 13.501 1.00 88.56 186 ASN A CA 1
ATOM 1473 C C . ASN A 1 186 ? 17.337 -4.953 13.571 1.00 88.56 186 ASN A C 1
ATOM 1475 O O . ASN A 1 186 ? 17.734 -4.063 12.813 1.00 88.56 186 ASN A O 1
ATOM 1479 N N . VAL A 1 187 ? 16.348 -4.781 14.448 1.00 88.75 187 VAL A N 1
ATOM 1480 C CA . VAL A 1 187 ? 15.596 -3.530 14.638 1.00 88.75 187 VAL A CA 1
ATOM 1481 C C . VAL A 1 187 ? 16.185 -2.735 15.803 1.00 88.75 187 VAL A C 1
ATOM 1483 O O . VAL A 1 187 ? 16.478 -3.289 16.860 1.00 88.75 187 VAL A O 1
ATOM 1486 N N . TYR A 1 188 ? 16.373 -1.430 15.607 1.00 90.19 188 TYR A N 1
ATOM 1487 C CA . TYR A 1 188 ? 16.964 -0.529 16.592 1.00 90.19 188 TYR A CA 1
ATOM 1488 C C . TYR A 1 188 ? 16.269 0.832 16.617 1.00 90.19 188 TYR A C 1
ATOM 1490 O O . TYR A 1 188 ? 15.799 1.311 15.587 1.00 90.19 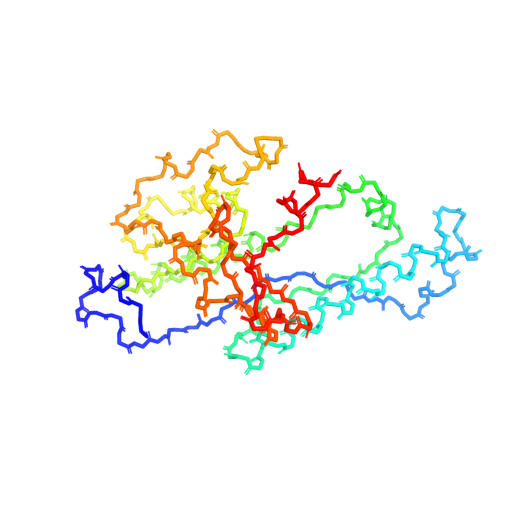188 TYR A O 1
ATOM 1498 N N . SER A 1 189 ? 16.340 1.513 17.760 1.00 90.50 189 SER A N 1
ATOM 1499 C CA . SER A 1 189 ? 15.961 2.924 17.901 1.00 90.50 189 SER A CA 1
ATOM 1500 C C . SER A 1 189 ? 17.207 3.804 17.913 1.00 90.50 189 SER A C 1
ATOM 1502 O O . SER A 1 189 ? 18.139 3.576 18.685 1.00 90.50 189 SER A O 1
ATOM 1504 N N . CYS A 1 190 ? 17.265 4.803 17.031 1.00 89.75 190 CYS A N 1
ATOM 1505 C CA . CYS A 1 190 ? 18.415 5.697 16.942 1.00 89.75 190 CYS A CA 1
ATOM 1506 C C . CYS A 1 190 ? 18.541 6.565 18.197 1.00 89.75 190 CYS A C 1
ATOM 1508 O O . CYS A 1 190 ? 17.631 7.323 18.507 1.00 89.75 190 CYS A O 1
ATOM 1510 N N . VAL A 1 191 ? 19.714 6.567 18.834 1.00 91.69 191 VAL A N 1
ATOM 1511 C CA . VAL A 1 191 ? 19.954 7.328 20.077 1.00 91.69 191 VAL A CA 1
ATOM 1512 C C . VAL A 1 191 ? 19.853 8.853 19.926 1.00 91.69 191 VAL A C 1
ATOM 1514 O O . VAL A 1 191 ? 19.745 9.557 20.921 1.00 91.69 191 VAL A O 1
ATOM 1517 N N . HIS A 1 192 ? 19.914 9.374 18.696 1.00 89.31 192 HIS A N 1
ATOM 1518 C CA . HIS A 1 192 ? 19.924 10.820 18.425 1.00 89.31 192 HIS A CA 1
ATOM 1519 C C . HIS A 1 192 ? 18.562 11.377 18.025 1.00 89.31 192 HIS A C 1
ATOM 1521 O O . HIS A 1 192 ? 18.260 12.528 18.316 1.00 89.31 192 HIS A O 1
ATOM 1527 N N . CYS A 1 193 ? 17.753 10.592 17.313 1.00 86.00 193 CYS A N 1
ATOM 1528 C CA . CYS A 1 193 ? 16.468 11.054 16.780 1.00 86.00 193 CYS A CA 1
ATOM 1529 C C . CYS A 1 193 ? 15.285 10.162 17.163 1.00 86.00 193 CYS A C 1
ATOM 1531 O O . CYS A 1 193 ? 14.176 10.423 16.709 1.00 86.00 193 CYS A O 1
ATOM 1533 N N . ASN A 1 194 ? 15.518 9.097 17.937 1.00 84.50 194 ASN A N 1
ATOM 1534 C CA . ASN A 1 194 ? 14.542 8.080 18.341 1.00 84.50 194 ASN A CA 1
ATOM 1535 C C . ASN A 1 194 ? 13.803 7.379 17.189 1.00 84.50 194 ASN A C 1
ATOM 1537 O O . ASN A 1 194 ? 12.896 6.590 17.432 1.00 84.50 194 ASN A O 1
ATOM 1541 N N . LYS A 1 195 ? 14.206 7.606 15.931 1.00 84.88 195 LYS A N 1
ATOM 1542 C CA . LYS A 1 195 ? 13.647 6.895 14.780 1.00 84.88 195 LYS A CA 1
ATOM 1543 C C . LYS A 1 195 ? 14.040 5.423 14.831 1.00 84.88 195 LYS A C 1
ATOM 1545 O O . LYS A 1 195 ? 15.217 5.107 15.036 1.00 84.88 195 LYS A O 1
ATOM 1550 N N . VAL A 1 196 ? 13.063 4.556 14.595 1.00 86.62 196 VAL A N 1
ATOM 1551 C CA . VAL A 1 196 ? 13.259 3.110 14.472 1.00 86.62 196 VAL A CA 1
ATOM 1552 C C . VAL A 1 196 ? 13.792 2.791 13.073 1.00 86.62 196 VAL A C 1
ATOM 1554 O O . VAL A 1 196 ? 13.344 3.370 12.084 1.00 86.62 196 VAL A O 1
ATOM 1557 N N . PHE A 1 197 ? 14.781 1.908 12.979 1.00 88.00 197 PHE A N 1
ATOM 1558 C CA . PHE A 1 197 ? 15.359 1.451 11.716 1.00 88.00 197 PHE A CA 1
ATOM 1559 C C . PHE A 1 197 ? 15.815 -0.005 11.829 1.00 88.00 197 PHE A C 1
ATOM 1561 O O . PHE A 1 197 ? 16.113 -0.482 12.924 1.00 88.00 197 PHE A O 1
ATOM 1568 N N . SER A 1 198 ? 15.915 -0.704 10.698 1.00 90.25 198 SER A N 1
ATOM 1569 C CA . SER A 1 198 ? 16.447 -2.065 10.644 1.00 90.25 198 SER A CA 1
ATOM 1570 C C . SER A 1 198 ? 17.760 -2.132 9.862 1.00 90.25 198 SER A C 1
ATOM 1572 O O . SER A 1 198 ? 18.056 -1.279 9.018 1.00 90.25 198 SER A O 1
ATOM 1574 N N . ARG A 1 199 ? 18.599 -3.127 10.175 1.00 86.62 199 ARG A N 1
ATOM 1575 C CA . ARG A 1 199 ? 19.837 -3.423 9.439 1.00 86.62 199 ARG A CA 1
ATOM 1576 C C . ARG A 1 199 ? 19.965 -4.921 9.139 1.00 86.62 199 ARG A C 1
ATOM 1578 O O . ARG A 1 199 ? 19.637 -5.737 10.004 1.00 86.62 199 ARG A O 1
ATOM 1585 N N . PRO A 1 200 ? 20.533 -5.296 7.975 1.00 88.50 200 PRO A N 1
ATOM 1586 C CA . PRO A 1 200 ? 20.867 -6.692 7.689 1.00 88.50 200 PRO A CA 1
ATOM 1587 C C . PRO A 1 200 ? 21.907 -7.253 8.667 1.00 88.50 200 PRO A C 1
ATOM 1589 O O . PRO A 1 200 ? 21.769 -8.373 9.144 1.00 88.50 200 PRO A O 1
ATOM 1592 N N . ALA A 1 201 ? 22.926 -6.451 8.997 1.00 90.94 201 ALA A N 1
ATOM 1593 C CA . ALA A 1 201 ? 23.981 -6.810 9.940 1.00 90.94 201 ALA A CA 1
ATOM 1594 C C . ALA A 1 201 ? 23.747 -6.160 11.316 1.00 90.94 201 ALA A C 1
ATOM 1596 O O . ALA A 1 201 ? 23.375 -4.978 11.363 1.00 90.94 201 ALA A O 1
ATOM 1597 N N . PRO A 1 202 ? 24.007 -6.883 12.421 1.00 92.69 202 PRO A N 1
ATOM 1598 C CA . PRO A 1 202 ? 23.833 -6.348 13.761 1.00 92.69 202 PRO A CA 1
ATOM 1599 C C . PRO A 1 202 ? 24.810 -5.203 14.045 1.00 92.69 202 PRO A C 1
ATOM 1601 O O . PRO A 1 202 ? 25.949 -5.180 13.571 1.00 92.69 202 PRO A O 1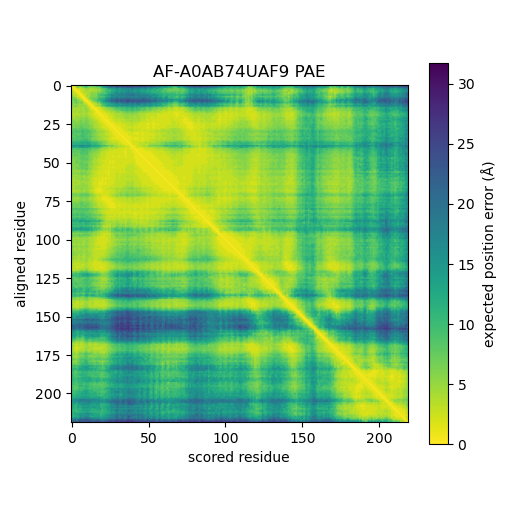
ATOM 1604 N N . ILE A 1 203 ? 24.369 -4.246 14.857 1.00 89.44 203 ILE A N 1
ATOM 1605 C CA . ILE A 1 203 ? 25.233 -3.202 15.408 1.00 89.44 203 ILE A CA 1
ATOM 1606 C C . ILE A 1 203 ? 26.126 -3.843 16.481 1.00 89.44 203 ILE A C 1
ATOM 1608 O O . ILE A 1 203 ? 25.602 -4.549 17.345 1.00 89.44 203 ILE A O 1
ATOM 1612 N N . PRO A 1 204 ? 27.458 -3.627 16.451 1.00 92.62 204 PRO A N 1
ATOM 1613 C CA . PRO A 1 204 ? 28.356 -4.177 17.463 1.00 92.62 204 PRO A CA 1
ATOM 1614 C C . PRO A 1 204 ? 27.900 -3.807 18.877 1.00 92.62 204 PRO A C 1
ATOM 1616 O O . PRO A 1 204 ? 27.522 -2.664 19.110 1.00 92.62 204 PRO A O 1
ATOM 1619 N N . THR A 1 205 ? 28.011 -4.724 19.842 1.00 87.25 205 THR A N 1
ATOM 1620 C CA . THR A 1 205 ? 27.485 -4.557 21.216 1.00 87.25 205 THR A CA 1
ATOM 1621 C C . THR A 1 205 ? 27.964 -3.283 21.926 1.00 87.25 205 THR A C 1
ATOM 1623 O O . THR A 1 205 ? 27.287 -2.771 22.808 1.00 87.25 205 THR A O 1
ATOM 1626 N N . ARG A 1 206 ? 29.140 -2.758 21.555 1.00 88.94 206 ARG A N 1
ATOM 1627 C CA . ARG A 1 206 ? 29.725 -1.535 22.138 1.00 88.94 206 ARG A CA 1
ATOM 1628 C C . ARG A 1 206 ? 29.355 -0.249 21.394 1.00 88.94 206 ARG A C 1
ATOM 1630 O O . ARG A 1 206 ? 29.709 0.833 21.851 1.00 88.94 206 ARG A O 1
ATOM 1637 N N . ALA A 1 207 ? 28.700 -0.350 20.243 1.00 88.25 207 ALA A N 1
ATOM 1638 C CA . ALA A 1 207 ? 28.312 0.790 19.430 1.00 88.25 207 ALA A CA 1
ATOM 1639 C C . ALA A 1 207 ? 26.862 1.187 19.728 1.00 88.25 207 ALA A C 1
ATOM 1641 O O . ALA A 1 207 ? 25.976 0.343 19.832 1.00 88.25 207 ALA A O 1
ATOM 1642 N N . GLN A 1 208 ? 26.613 2.492 19.838 1.00 91.00 208 GLN A N 1
ATOM 1643 C CA . GLN A 1 208 ? 25.255 3.002 19.987 1.00 91.00 208 GLN A CA 1
ATOM 1644 C C . GLN A 1 208 ? 24.508 2.965 18.645 1.00 91.00 208 GLN A C 1
ATOM 1646 O O . GLN A 1 208 ? 25.081 3.362 17.622 1.00 91.00 208 GLN A O 1
ATOM 1651 N N . PRO A 1 209 ? 23.229 2.550 18.623 1.00 91.50 209 PRO A N 1
ATOM 1652 C CA . PRO A 1 209 ? 22.442 2.573 17.403 1.00 91.50 209 PRO A CA 1
ATOM 1653 C C . PRO A 1 209 ? 22.268 3.983 16.836 1.00 91.50 209 PRO A C 1
ATOM 1655 O O . PRO A 1 209 ? 21.732 4.883 17.482 1.00 91.50 209 PRO A O 1
ATOM 1658 N N . CYS A 1 210 ? 22.697 4.180 15.594 1.00 91.38 210 CYS A N 1
ATOM 1659 C CA . CYS A 1 210 ? 22.606 5.458 14.899 1.00 91.38 210 CYS A CA 1
ATOM 1660 C C . CYS A 1 210 ? 22.062 5.233 13.488 1.00 91.38 210 CYS A C 1
ATOM 1662 O O . CYS A 1 210 ? 22.594 4.401 12.752 1.00 91.38 210 CYS A O 1
ATOM 1664 N N . CYS A 1 211 ? 21.009 5.961 13.110 1.00 88.88 211 CYS A N 1
ATOM 1665 C CA . CYS A 1 211 ? 20.473 5.894 11.756 1.00 88.88 211 CYS A CA 1
ATOM 1666 C C . CYS A 1 211 ? 21.429 6.579 10.762 1.00 88.88 211 CYS A C 1
ATOM 1668 O O . CYS A 1 211 ? 22.200 7.468 11.134 1.00 88.88 211 CYS A O 1
ATOM 1670 N N . ASN A 1 212 ? 21.362 6.187 9.486 1.00 86.19 212 ASN A N 1
ATOM 1671 C CA . ASN A 1 212 ? 22.264 6.700 8.449 1.00 86.19 212 ASN A CA 1
ATOM 1672 C C . ASN A 1 212 ? 22.251 8.245 8.335 1.00 86.19 212 ASN A C 1
ATOM 1674 O O . ASN A 1 212 ? 23.328 8.837 8.344 1.00 86.19 212 ASN A O 1
ATOM 1678 N N . PRO A 1 213 ? 21.090 8.937 8.359 1.00 87.00 213 PRO A N 1
ATOM 1679 C CA . PRO A 1 213 ? 21.069 10.403 8.327 1.00 87.00 213 PRO A CA 1
ATOM 1680 C C . PRO A 1 213 ? 21.780 11.063 9.519 1.00 87.00 213 PRO A C 1
ATOM 1682 O O . PRO A 1 213 ? 2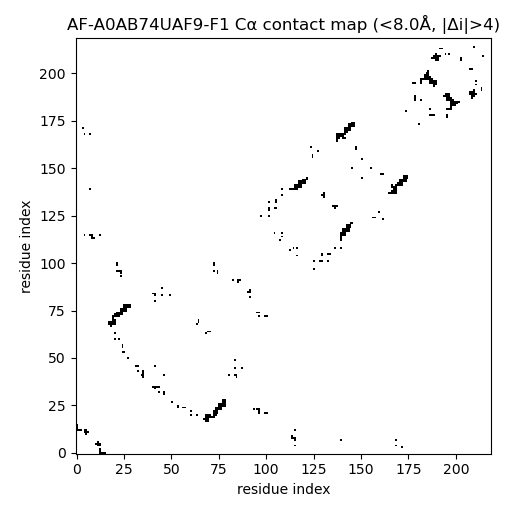2.495 12.048 9.349 1.00 87.00 213 PRO A O 1
ATOM 1685 N N . CYS A 1 214 ? 21.611 10.531 10.736 1.00 88.38 214 CYS A N 1
ATOM 1686 C CA . CYS A 1 214 ? 22.309 11.044 11.919 1.00 88.38 214 CYS A CA 1
ATOM 1687 C C . CYS A 1 214 ? 23.806 10.730 11.882 1.00 88.38 214 CYS A C 1
ATOM 1689 O O . CYS A 1 214 ? 24.599 11.520 12.383 1.00 88.38 214 CYS A O 1
ATOM 1691 N N . HIS A 1 215 ? 24.199 9.600 11.291 1.00 87.12 215 HIS A N 1
ATOM 1692 C CA . HIS A 1 215 ? 25.605 9.267 11.094 1.00 87.12 215 H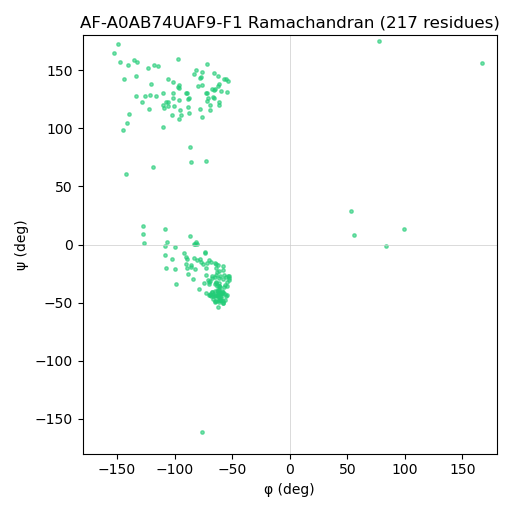IS A CA 1
ATOM 1693 C C . HIS A 1 215 ? 26.272 10.233 10.106 1.00 87.12 215 HIS A C 1
ATOM 1695 O O . HIS A 1 215 ? 27.328 10.772 10.413 1.00 87.12 215 HIS A O 1
ATOM 1701 N N . GLN A 1 216 ? 25.631 10.505 8.966 1.00 87.88 216 GLN A N 1
ATOM 1702 C CA . GLN A 1 216 ? 26.147 11.410 7.932 1.00 87.88 216 GLN A CA 1
ATOM 1703 C C . GLN A 1 216 ? 26.281 12.859 8.403 1.00 87.88 216 GLN A C 1
ATOM 1705 O O . GLN A 1 216 ? 27.199 13.543 7.988 1.00 87.88 216 GLN A O 1
ATOM 1710 N N . LYS A 1 217 ? 25.408 13.339 9.298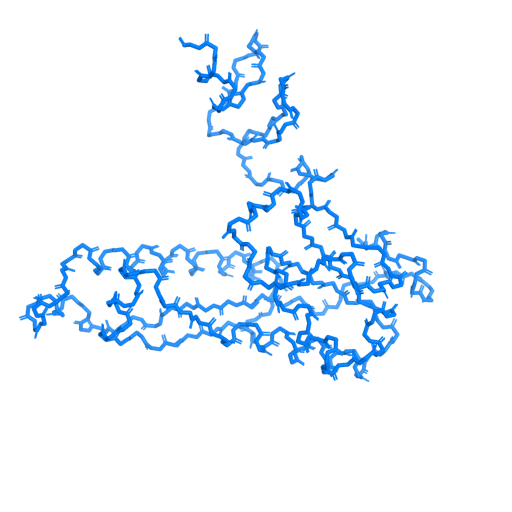 1.00 86.81 217 LYS A N 1
ATOM 1711 C CA . LYS A 1 217 ? 25.543 14.686 9.888 1.00 86.81 217 LYS A CA 1
ATOM 1712 C C . LYS A 1 217 ? 26.729 14.828 10.853 1.00 86.81 217 LYS A C 1
ATOM 1714 O O . LYS A 1 217 ? 27.031 15.943 11.265 1.00 86.81 217 LYS A O 1
ATOM 1719 N N . ARG A 1 218 ? 27.336 13.716 11.281 1.00 72.75 218 ARG A N 1
ATOM 1720 C CA . ARG A 1 218 ? 28.450 13.693 12.244 1.00 72.75 218 ARG A CA 1
ATOM 1721 C C . ARG A 1 218 ? 29.819 13.547 11.579 1.00 72.75 218 ARG A C 1
ATOM 1723 O O . ARG A 1 218 ? 30.811 13.844 12.237 1.00 72.75 218 ARG A O 1
ATOM 1730 N N . THR A 1 219 ? 29.858 13.037 10.352 1.00 60.38 219 THR A N 1
ATOM 1731 C CA . THR A 1 219 ? 31.056 12.866 9.513 1.00 60.38 219 THR A CA 1
ATOM 1732 C C . THR A 1 219 ? 31.188 14.017 8.542 1.00 60.38 219 THR A C 1
ATOM 1734 O O . THR A 1 219 ? 32.303 14.562 8.445 1.00 60.38 219 THR A O 1
#

Sequence (219 aa):
MLKHANKHAEGGCAELGNLFFSTSIFDLPDDLDEWPNERDNISPADIDNVRRSTGARDVFTQRAIDAGFLEDAIFRPRLKGWMIENLKGHKFQEKQVDTTVVALLVKSAITQPENVHVIITGDADILPAIRVAYPEYSNNVFVATTHPDQLKSESRQTSYALADFDYSIEPFFLERKAEEILEGCNVYSCVHCNKVFSRPAPIPTRAQPCCNPCHQKRT

Foldseek 3Di:
DCPLCQVQFDVGDPDDDAAADADEAEDEDPCLCCCVVVDVVDDPVLSVVNVVVRVVVVVVVVVVVVVRHDPPRYHHHYDDPVQSVCVVVVNDDDDSRLVVVLVVLLVCCVVPVSAAEEAEDQAPVSVVVNCVSPVCSLSRYEYEYAAPVPPDPVNNPDPDDPVNDPHPRYHHHCQVVCQVPPDEPAWDQAPPPRGIDYDNDDDPPPDGDHDPVRVVVVD

Secondary structure (DSSP, 8-state):
--TTTTTSSTT---S----B--EE-PBPPTTTTTHHHH-TT--HHHHHHHHHHHHHHHHHHHHHHHTT-BGGGEE-PBP-HHHHHHHHTT-----HHHHHHHHHHHHHHHH-TTS-EEEE-S-STHHHHHHHH-GGGGGTEEEEE--TTTS-GGG--SS--GGGS--SS--EEGGGGHHHH--SSEEEE-TTT--EEEESSPPPTTSPP--HHHHHTT-

Mean predicted aligned error: 8.74 Å

Solvent-accessible surface area (backbone atoms only — not comparable to full-atom values): 13440 Å² total; per-residue (Å²): 117,57,73,90,52,30,92,76,25,90,92,34,50,85,72,83,76,91,43,77,48,66,41,78,40,62,36,76,58,94,61,56,83,50,40,45,81,78,31,94,88,43,48,69,67,56,50,52,52,50,51,52,52,35,51,52,48,51,56,52,49,51,53,41,41,76,72,62,30,43,68,92,44,56,41,63,55,70,64,51,76,75,50,56,58,27,53,76,68,72,65,63,77,83,61,64,43,57,55,47,53,40,51,52,48,54,51,45,47,71,78,41,65,77,50,77,46,77,44,80,42,91,64,71,75,53,53,64,58,38,45,72,76,35,79,75,47,30,64,39,32,32,45,36,26,66,56,75,88,74,50,57,75,91,71,57,89,62,95,74,55,82,83,77,53,82,48,70,39,75,66,43,50,49,68,85,44,36,84,81,67,61,84,56,85,35,72,45,55,12,79,86,75,64,50,63,49,62,34,90,66,77,76,55,95,89,55,79,53,66,47,69,73,64,48,60,76,73,108

Organism: NCBI:txid1949083

pLDDT: mean 83.24, std 11.1, range [50.0, 96.0]

Radius of gyration: 20.87 Å; Cα contacts (8 Å, |Δi|>4): 249; chains: 1; bounding box: 55×36×56 Å